Protein AF-A0A1V5S1X8-F1 (afdb_monomer)

Foldseek 3Di:
DPQDDWDWDWDDDPLFKIKIKTALLQSDPCSLVLQLQLCVVADDQFKKKKKFFAFDLLVHDPVLLVVCVPVVCVQQVVFWDKDDPDNTIIMGMGRDDPVVSSCVVSVLSGGQKMKMADFPDDPVVVSVVSNPPVVDDPLVCQVVPRHQWMWMHHNSNMIMIMGGCVVPPPVVSVVSSCCSRPVD

Structure (mmCIF, N/CA/C/O backbone):
data_AF-A0A1V5S1X8-F1
#
_entry.id   AF-A0A1V5S1X8-F1
#
loop_
_atom_site.group_PDB
_atom_site.id
_atom_site.type_symbol
_atom_site.label_atom_id
_atom_site.label_alt_id
_atom_site.label_comp_id
_atom_site.label_asym_id
_atom_site.label_entity_id
_atom_site.label_seq_id
_atom_site.pdbx_PDB_ins_code
_atom_site.Cartn_x
_atom_site.Cartn_y
_atom_site.Cartn_z
_atom_site.occupancy
_atom_site.B_iso_or_equiv
_atom_site.auth_seq_id
_atom_site.auth_comp_id
_atom_site.auth_asym_id
_atom_site.auth_atom_id
_atom_site.pdbx_PDB_model_num
ATOM 1 N N . MET A 1 1 ? 24.198 13.733 0.731 1.00 49.00 1 MET A N 1
ATOM 2 C CA . MET A 1 1 ? 23.726 12.342 0.538 1.00 49.00 1 MET A CA 1
ATOM 3 C C . MET A 1 1 ? 23.964 11.951 -0.912 1.00 49.00 1 MET A C 1
ATOM 5 O O . MET A 1 1 ? 23.623 12.745 -1.780 1.00 49.00 1 MET A O 1
ATOM 9 N N . LYS A 1 2 ? 24.573 10.787 -1.192 1.00 51.41 2 LYS A N 1
ATOM 10 C CA . LYS A 1 2 ? 24.596 10.241 -2.562 1.00 51.41 2 LYS A CA 1
ATOM 11 C C . LYS A 1 2 ? 23.145 10.058 -3.019 1.00 51.41 2 LYS A C 1
ATOM 13 O O . LYS A 1 2 ? 22.331 9.563 -2.242 1.00 51.41 2 LYS A O 1
ATOM 18 N N . LYS A 1 3 ? 22.819 10.490 -4.239 1.00 64.56 3 LYS A N 1
ATOM 19 C CA . LYS A 1 3 ? 21.504 10.259 -4.846 1.00 64.56 3 LYS A CA 1
ATOM 20 C C . LYS A 1 3 ? 21.310 8.742 -4.924 1.00 64.56 3 LYS A C 1
ATOM 22 O O . LYS A 1 3 ? 22.112 8.077 -5.576 1.00 64.56 3 LYS A O 1
ATOM 27 N N . ARG A 1 4 ? 20.332 8.192 -4.196 1.00 79.44 4 ARG A N 1
ATOM 28 C CA . ARG A 1 4 ? 20.023 6.760 -4.283 1.00 79.44 4 ARG A CA 1
ATOM 29 C C . ARG A 1 4 ? 19.491 6.487 -5.689 1.00 79.44 4 ARG A C 1
ATOM 31 O O . ARG A 1 4 ? 18.626 7.220 -6.169 1.00 79.44 4 ARG A O 1
ATOM 38 N N . GLN A 1 5 ? 20.075 5.507 -6.368 1.00 87.44 5 GLN A N 1
ATOM 39 C CA . GLN A 1 5 ? 19.630 5.109 -7.696 1.00 87.44 5 GLN A CA 1
ATOM 40 C C . GLN A 1 5 ? 18.379 4.245 -7.543 1.00 87.44 5 GLN A C 1
ATOM 42 O O . GLN A 1 5 ? 18.372 3.310 -6.743 1.00 87.44 5 GLN A O 1
ATOM 47 N N . MET A 1 6 ? 17.326 4.587 -8.283 1.00 93.81 6 MET A N 1
ATOM 48 C CA . MET A 1 6 ? 16.155 3.727 -8.400 1.00 93.81 6 MET A CA 1
ATOM 49 C C . MET A 1 6 ? 16.504 2.532 -9.275 1.00 93.81 6 MET A C 1
ATOM 51 O O . MET A 1 6 ? 17.113 2.695 -10.336 1.00 93.81 6 MET A O 1
ATOM 55 N N . THR A 1 7 ? 16.113 1.350 -8.824 1.00 94.88 7 THR A N 1
ATOM 56 C CA . THR A 1 7 ? 16.152 0.115 -9.607 1.00 94.88 7 THR A CA 1
ATOM 57 C C . THR A 1 7 ? 14.788 -0.540 -9.529 1.00 94.88 7 THR A C 1
ATOM 59 O O . THR A 1 7 ? 14.020 -0.266 -8.607 1.00 94.88 7 THR A O 1
ATOM 62 N N . ILE A 1 8 ? 14.477 -1.380 -10.509 1.00 96.44 8 ILE A N 1
ATOM 63 C CA . ILE A 1 8 ? 13.265 -2.185 -10.473 1.00 96.44 8 ILE A CA 1
ATOM 64 C C . ILE A 1 8 ? 13.669 -3.642 -10.581 1.00 96.44 8 ILE A C 1
ATOM 66 O O . ILE A 1 8 ? 14.438 -4.017 -11.467 1.00 96.44 8 ILE A O 1
ATOM 70 N N . GLU A 1 9 ? 13.179 -4.431 -9.638 1.00 96.62 9 GLU A N 1
ATOM 71 C CA . GLU A 1 9 ? 13.448 -5.854 -9.525 1.00 96.62 9 GLU A CA 1
ATOM 72 C C . GLU A 1 9 ? 12.139 -6.626 -9.605 1.00 96.62 9 GLU A C 1
ATOM 74 O O . GLU A 1 9 ? 11.086 -6.155 -9.174 1.00 96.62 9 GLU A O 1
ATOM 79 N N . GLU A 1 10 ? 12.215 -7.823 -10.174 1.00 96.50 10 GLU A N 1
ATOM 80 C CA . GLU A 1 10 ? 11.071 -8.706 -10.330 1.00 96.50 10 GLU A CA 1
ATOM 81 C C . GLU A 1 10 ? 11.353 -10.036 -9.650 1.00 96.50 10 GLU A C 1
ATOM 83 O O . GLU A 1 10 ? 12.427 -10.624 -9.803 1.00 96.50 10 GLU A O 1
ATOM 88 N N . TYR A 1 11 ? 10.360 -10.531 -8.927 1.00 95.31 11 TYR A N 1
ATOM 89 C CA . TYR A 1 11 ? 10.420 -11.812 -8.255 1.00 95.31 11 TYR A CA 1
ATOM 90 C C . TYR A 1 11 ? 9.174 -12.630 -8.571 1.00 95.31 11 TYR A C 1
ATOM 92 O O . TYR A 1 11 ? 8.049 -12.199 -8.329 1.00 95.31 11 TYR A O 1
ATOM 100 N N . LYS A 1 12 ? 9.386 -13.849 -9.071 1.00 95.06 12 LYS A N 1
ATOM 101 C CA . LYS A 1 12 ? 8.329 -14.842 -9.247 1.00 95.06 12 LYS A CA 1
ATOM 102 C C . LYS A 1 12 ? 8.377 -15.826 -8.087 1.00 95.06 12 LYS A C 1
ATOM 104 O O . LYS A 1 12 ? 9.322 -16.611 -7.983 1.00 95.06 12 LYS A O 1
ATOM 109 N N . ASN A 1 13 ? 7.350 -15.814 -7.247 1.00 92.00 13 ASN A N 1
ATOM 110 C CA . ASN A 1 13 ? 7.193 -16.822 -6.212 1.00 92.00 13 ASN A CA 1
ATOM 111 C C . ASN A 1 13 ? 6.774 -18.156 -6.869 1.00 92.00 13 ASN A C 1
ATOM 113 O O . ASN A 1 13 ? 5.796 -18.180 -7.624 1.00 92.00 13 ASN A O 1
ATOM 117 N N . PRO A 1 14 ? 7.456 -19.281 -6.574 1.00 89.75 14 PRO A N 1
ATOM 118 C CA . PRO A 1 14 ? 7.044 -20.612 -7.026 1.00 89.75 14 PRO A CA 1
ATOM 119 C C . PRO A 1 14 ? 5.594 -20.994 -6.688 1.00 89.75 14 PRO A C 1
ATOM 121 O O . PRO A 1 14 ? 5.020 -21.830 -7.379 1.00 89.75 14 PRO A O 1
ATOM 124 N N . LEU A 1 15 ? 5.007 -20.391 -5.651 1.00 89.06 15 LEU A N 1
ATOM 125 C CA . LEU A 1 15 ? 3.630 -20.621 -5.207 1.00 89.06 15 LEU A CA 1
ATOM 126 C C . LEU A 1 15 ? 2.574 -19.861 -6.025 1.00 89.06 15 LEU A C 1
ATOM 128 O O . LEU A 1 15 ? 1.389 -20.056 -5.785 1.00 89.06 15 LEU A O 1
ATOM 132 N N . GLY A 1 16 ? 2.981 -19.036 -6.996 1.00 91.75 16 GLY A N 1
ATOM 133 C CA . GLY A 1 16 ? 2.055 -18.437 -7.962 1.00 91.75 16 GLY A CA 1
ATOM 134 C C . GLY A 1 16 ? 1.790 -16.943 -7.793 1.00 91.75 16 GLY A C 1
ATOM 135 O O . GLY A 1 16 ? 0.766 -16.470 -8.265 1.00 91.75 16 GLY A O 1
ATOM 136 N N . THR A 1 17 ? 2.691 -16.179 -7.171 1.00 96.44 17 THR A N 1
ATOM 137 C CA . THR A 1 17 ? 2.630 -14.704 -7.180 1.00 96.44 17 THR A CA 1
ATOM 138 C C . THR A 1 17 ? 3.792 -14.109 -7.970 1.00 96.44 17 THR A C 1
ATOM 140 O O . THR A 1 17 ? 4.861 -14.716 -8.097 1.00 96.44 17 THR A O 1
ATOM 143 N N . HIS A 1 18 ? 3.586 -12.913 -8.518 1.00 97.94 18 HIS A N 1
ATOM 144 C CA . HIS A 1 18 ? 4.636 -12.104 -9.133 1.00 97.94 18 HIS A CA 1
ATOM 145 C C . HIS A 1 18 ? 4.715 -10.773 -8.395 1.00 97.94 18 HIS A C 1
ATOM 147 O O . HIS A 1 18 ? 3.692 -10.136 -8.154 1.00 97.94 18 HIS A O 1
ATOM 153 N N . THR A 1 19 ? 5.923 -10.363 -8.029 1.00 98.12 19 THR A N 1
ATOM 154 C CA . THR A 1 19 ? 6.174 -9.109 -7.320 1.00 98.12 19 THR A CA 1
ATOM 155 C C . THR A 1 19 ? 7.134 -8.260 -8.127 1.00 98.12 19 THR A C 1
ATOM 157 O O . THR A 1 19 ? 8.187 -8.741 -8.542 1.00 98.12 19 THR A O 1
ATOM 160 N N . ILE A 1 20 ? 6.780 -6.994 -8.324 1.00 98.19 20 ILE A N 1
ATOM 161 C CA . ILE A 1 20 ? 7.668 -5.980 -8.888 1.00 98.19 20 ILE A CA 1
ATOM 162 C C . ILE A 1 20 ? 7.964 -4.962 -7.797 1.00 98.19 20 ILE A C 1
ATOM 164 O O . ILE A 1 20 ? 7.043 -4.365 -7.239 1.00 98.19 20 ILE A O 1
ATOM 168 N N . THR A 1 21 ? 9.243 -4.767 -7.498 1.00 98.00 21 THR A N 1
ATOM 169 C CA . THR A 1 21 ? 9.716 -3.852 -6.461 1.00 98.00 21 THR A CA 1
ATOM 170 C C . THR A 1 21 ? 10.490 -2.713 -7.101 1.00 98.00 21 THR A C 1
ATOM 172 O O . THR A 1 21 ? 11.514 -2.928 -7.746 1.00 98.00 21 THR A O 1
ATOM 175 N N . ILE A 1 22 ? 10.009 -1.488 -6.900 1.00 97.62 22 ILE A N 1
ATOM 176 C CA . ILE A 1 22 ? 10.701 -0.252 -7.254 1.00 97.62 22 ILE A CA 1
ATOM 177 C C . ILE A 1 22 ? 11.520 0.185 -6.040 1.00 97.62 22 ILE A C 1
ATOM 179 O O . ILE A 1 22 ? 11.018 0.826 -5.111 1.00 97.62 22 ILE A O 1
ATOM 183 N N . ASN A 1 23 ? 12.799 -0.176 -6.049 1.00 97.12 23 ASN A N 1
ATOM 184 C CA . ASN A 1 23 ? 13.731 0.183 -4.993 1.00 97.12 23 ASN A CA 1
ATOM 185 C C . ASN A 1 23 ? 14.011 1.687 -5.027 1.00 97.12 23 ASN A C 1
ATOM 187 O O . ASN A 1 23 ? 14.246 2.265 -6.093 1.00 97.12 23 ASN A O 1
ATOM 191 N N . ASN A 1 24 ? 14.057 2.326 -3.859 1.00 95.06 24 ASN A N 1
ATOM 192 C CA . ASN A 1 24 ? 14.278 3.762 -3.694 1.00 95.06 24 ASN A CA 1
ATOM 193 C C . ASN A 1 24 ? 13.235 4.646 -4.412 1.00 95.06 24 ASN A C 1
ATOM 195 O O . ASN A 1 24 ? 13.545 5.798 -4.754 1.00 95.06 24 ASN A O 1
ATOM 199 N N . ALA A 1 25 ? 12.013 4.138 -4.629 1.00 95.69 25 ALA A N 1
ATOM 200 C CA . ALA A 1 25 ? 10.907 4.866 -5.257 1.00 95.69 25 ALA A CA 1
ATOM 201 C C . ALA A 1 25 ? 10.689 6.236 -4.601 1.00 95.69 25 ALA A C 1
ATOM 203 O O . ALA A 1 25 ? 10.599 7.260 -5.285 1.00 95.69 25 ALA A O 1
ATOM 204 N N . ARG A 1 26 ? 10.705 6.271 -3.262 1.00 95.00 26 ARG A N 1
ATOM 205 C CA . ARG A 1 26 ? 10.455 7.472 -2.454 1.00 95.00 26 ARG A CA 1
ATOM 206 C C . ARG A 1 26 ? 11.369 8.653 -2.771 1.00 95.00 26 ARG A C 1
ATOM 208 O O . ARG A 1 26 ? 10.988 9.811 -2.578 1.00 95.00 26 ARG A O 1
ATOM 215 N N . TYR A 1 27 ? 12.588 8.378 -3.225 1.00 92.94 27 TYR A N 1
ATOM 216 C CA . TYR A 1 27 ? 13.612 9.395 -3.461 1.00 92.94 27 TYR A CA 1
ATOM 217 C C . TYR A 1 27 ? 13.567 9.978 -4.879 1.00 92.94 27 TYR A C 1
ATOM 219 O O . TYR A 1 27 ? 14.377 10.853 -5.206 1.00 92.94 27 TYR A O 1
ATOM 227 N N . GLN A 1 28 ? 12.626 9.531 -5.715 1.00 91.12 28 GLN A N 1
ATOM 228 C CA . GLN A 1 28 ? 12.379 10.136 -7.018 1.00 91.12 28 GLN A CA 1
ATOM 229 C C . GLN A 1 28 ? 11.541 11.408 -6.892 1.00 91.12 28 GLN A C 1
ATOM 231 O O . GLN A 1 28 ? 10.634 11.510 -6.069 1.00 91.12 28 GLN A O 1
ATOM 236 N N . LYS A 1 29 ? 11.830 12.399 -7.744 1.00 89.19 29 LYS A N 1
ATOM 237 C CA . LYS A 1 29 ? 11.098 13.678 -7.752 1.00 89.19 29 LYS A CA 1
ATOM 238 C C . LYS A 1 29 ? 9.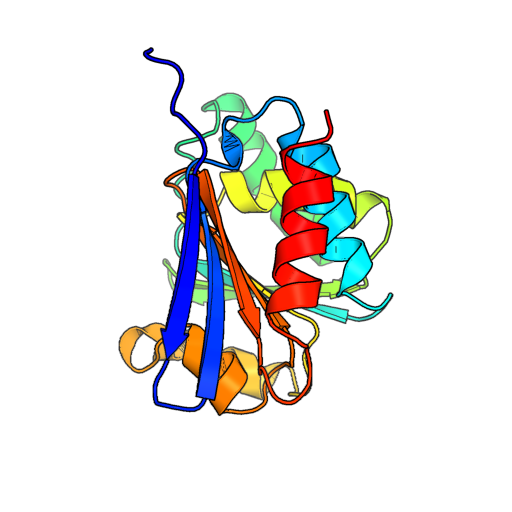616 13.499 -8.093 1.00 89.19 29 LYS A C 1
ATOM 240 O O . LYS A 1 29 ? 8.788 14.247 -7.590 1.00 89.19 29 LYS A O 1
ATOM 245 N N . CYS A 1 30 ? 9.304 12.524 -8.940 1.00 90.38 30 CYS A N 1
ATOM 246 C CA . CYS A 1 30 ? 7.954 12.208 -9.390 1.00 90.38 30 CYS A CA 1
ATOM 247 C C . CYS A 1 30 ? 7.173 11.302 -8.430 1.00 90.38 30 CYS A C 1
ATOM 249 O O . CYS A 1 30 ? 6.017 11.027 -8.723 1.00 90.38 30 CYS A O 1
ATOM 251 N N . PHE A 1 31 ? 7.753 10.876 -7.298 1.00 93.75 31 PHE A N 1
ATOM 252 C CA . PHE A 1 31 ? 7.191 9.830 -6.435 1.00 93.75 31 PHE A CA 1
ATOM 253 C C . PHE A 1 31 ? 5.692 9.987 -6.154 1.00 93.75 31 PHE A C 1
ATOM 255 O O . PHE A 1 31 ? 4.944 9.045 -6.378 1.00 93.75 31 PHE A O 1
ATOM 262 N N . LEU A 1 32 ? 5.239 11.173 -5.730 1.00 93.50 32 LEU A N 1
ATOM 263 C CA . LEU A 1 32 ? 3.822 11.410 -5.418 1.00 93.50 32 LEU A CA 1
ATOM 264 C C . LEU A 1 32 ? 2.914 11.117 -6.623 1.00 93.50 32 LEU A C 1
ATOM 266 O O . LEU A 1 32 ? 1.976 10.332 -6.514 1.00 93.50 32 LEU A O 1
ATOM 270 N N . ASN A 1 33 ? 3.252 11.684 -7.784 1.00 93.94 33 ASN A N 1
ATOM 271 C CA . ASN A 1 33 ? 2.490 11.507 -9.019 1.00 93.94 33 ASN A CA 1
ATOM 272 C C . ASN A 1 33 ? 2.579 10.064 -9.535 1.00 93.94 33 ASN A C 1
ATOM 274 O O . ASN A 1 33 ? 1.615 9.542 -10.087 1.00 93.94 33 ASN A O 1
ATOM 278 N N . SER A 1 34 ? 3.738 9.419 -9.378 1.00 95.44 34 SER A N 1
ATOM 279 C CA . SER A 1 34 ? 3.950 8.039 -9.812 1.00 95.44 34 SER A CA 1
ATOM 280 C C . SER A 1 34 ? 3.134 7.058 -8.971 1.00 95.44 34 SER A C 1
ATOM 282 O O . SER A 1 34 ? 2.469 6.191 -9.531 1.00 95.44 34 SER A O 1
ATOM 284 N N . ILE A 1 35 ? 3.107 7.229 -7.645 1.00 96.12 35 ILE A N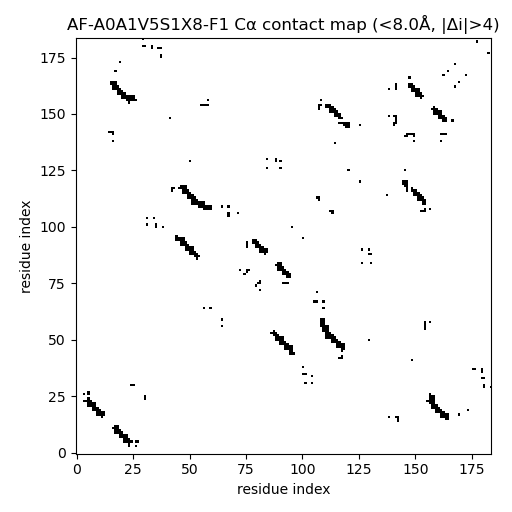 1
ATOM 285 C CA . ILE A 1 35 ? 2.269 6.417 -6.755 1.00 96.12 35 ILE A CA 1
ATOM 286 C C . ILE A 1 35 ? 0.792 6.605 -7.086 1.00 96.12 35 ILE A C 1
ATOM 288 O O . ILE A 1 35 ? 0.091 5.612 -7.248 1.00 96.12 35 ILE A O 1
ATOM 292 N N . GLU A 1 36 ? 0.320 7.842 -7.256 1.00 94.50 36 GLU A N 1
ATOM 293 C CA . GLU A 1 36 ? -1.075 8.088 -7.637 1.00 94.50 36 GLU A CA 1
ATOM 294 C C . GLU A 1 36 ? -1.450 7.357 -8.935 1.00 94.50 36 GLU A C 1
ATOM 296 O O . GLU A 1 36 ? -2.453 6.645 -8.964 1.00 94.50 36 GLU A O 1
ATOM 301 N N . LYS A 1 37 ? -0.634 7.489 -9.990 1.00 94.62 37 LYS A N 1
ATOM 302 C CA . LYS A 1 37 ? -0.880 6.837 -11.286 1.00 94.62 37 LYS A CA 1
ATOM 303 C C . LYS A 1 37 ? -0.923 5.317 -11.172 1.00 94.62 37 LYS A C 1
ATOM 305 O O . LYS A 1 37 ? -1.845 4.706 -11.703 1.00 94.62 37 LYS A O 1
ATOM 310 N N . VAL A 1 38 ? 0.040 4.714 -10.469 1.00 95.75 38 VAL A N 1
ATOM 311 C CA . VAL A 1 38 ? 0.047 3.259 -10.267 1.00 95.75 38 VAL A CA 1
ATOM 312 C C . VAL A 1 38 ? -1.196 2.819 -9.504 1.00 95.75 38 VAL A C 1
ATOM 314 O O . VAL A 1 38 ? -1.871 1.885 -9.923 1.00 95.75 38 VAL A O 1
ATOM 317 N N . LEU A 1 39 ? -1.526 3.488 -8.398 1.00 95.38 39 LEU A N 1
ATOM 318 C CA . LEU A 1 39 ? -2.673 3.102 -7.583 1.00 95.38 39 LEU A CA 1
ATOM 319 C C . LEU A 1 39 ? -3.987 3.247 -8.360 1.00 95.38 39 LEU A C 1
ATOM 321 O O . LEU A 1 39 ? -4.800 2.333 -8.317 1.00 95.38 39 LEU A O 1
ATOM 325 N N . LYS A 1 40 ? -4.186 4.332 -9.118 1.00 93.12 40 LYS A N 1
ATOM 326 C CA . LYS A 1 40 ? -5.382 4.527 -9.962 1.00 93.12 40 LYS A CA 1
ATOM 327 C C . LYS A 1 40 ? -5.505 3.513 -11.104 1.00 93.12 40 LYS A C 1
ATOM 329 O O . LYS A 1 40 ? -6.606 3.287 -11.587 1.00 93.12 40 LYS A O 1
ATOM 334 N N . GLN A 1 41 ? -4.401 2.904 -11.538 1.00 93.25 41 GLN A N 1
ATOM 335 C CA . GLN A 1 41 ? -4.427 1.885 -12.589 1.00 93.25 41 GLN A CA 1
ATOM 336 C C . GLN A 1 41 ? -5.035 0.559 -12.111 1.00 93.25 41 GLN A C 1
ATOM 338 O O . GLN A 1 41 ? -5.620 -0.170 -12.910 1.00 93.25 41 GLN A O 1
ATOM 343 N N . PHE A 1 42 ? -4.861 0.227 -10.831 1.00 93.06 42 PHE A N 1
ATOM 344 C CA . PHE A 1 42 ? -5.257 -1.072 -10.277 1.00 93.06 42 PHE A CA 1
ATOM 345 C C . PHE A 1 42 ? -6.418 -0.993 -9.304 1.00 93.06 42 PHE A C 1
ATOM 347 O O . PHE A 1 42 ? -7.195 -1.940 -9.209 1.00 93.06 42 PHE A O 1
ATOM 354 N N . LEU A 1 43 ? -6.498 0.095 -8.543 1.00 90.25 43 LEU A N 1
ATOM 355 C CA . LEU A 1 43 ? -7.540 0.256 -7.554 1.00 90.25 43 LEU A CA 1
ATOM 356 C C . LEU A 1 43 ? -8.796 0.787 -8.236 1.00 90.25 43 LEU A C 1
ATOM 358 O O . LEU A 1 43 ? -8.760 1.826 -8.891 1.00 90.25 43 LEU A O 1
ATOM 362 N N . VAL A 1 44 ? -9.903 0.072 -8.062 1.00 77.62 44 VAL A N 1
ATOM 363 C CA . VAL A 1 44 ? -11.237 0.535 -8.466 1.00 77.62 44 VAL A CA 1
ATOM 364 C C . VAL A 1 44 ? -11.735 1.516 -7.396 1.00 77.62 44 VAL A C 1
ATOM 366 O O . VAL A 1 44 ? -11.332 1.374 -6.238 1.00 77.62 44 VAL A O 1
ATOM 369 N N . ASP A 1 45 ? -12.570 2.500 -7.766 1.00 70.50 45 ASP A N 1
ATOM 370 C CA . ASP A 1 45 ? -13.207 3.499 -6.879 1.00 70.50 45 ASP A CA 1
ATOM 371 C C . ASP A 1 45 ? -14.107 2.846 -5.796 1.00 70.50 45 ASP A C 1
ATOM 373 O O . ASP A 1 45 ? -15.329 2.993 -5.774 1.00 70.50 45 ASP A O 1
ATOM 377 N N . GLU A 1 46 ? -13.496 2.086 -4.893 1.00 82.62 46 GLU A N 1
ATOM 378 C CA . GLU A 1 46 ? -14.119 1.210 -3.906 1.00 82.62 46 GLU A CA 1
ATOM 379 C C . GLU A 1 46 ? -13.431 1.348 -2.532 1.00 82.62 46 GLU A C 1
ATOM 381 O O . GLU A 1 46 ? -12.577 2.213 -2.297 1.00 82.62 46 GLU A O 1
ATOM 386 N N . GLU A 1 47 ? -13.845 0.508 -1.582 1.00 95.12 47 GLU A N 1
ATOM 387 C CA . GLU A 1 47 ? -13.218 0.395 -0.268 1.00 95.12 47 GLU A CA 1
ATOM 388 C C . GLU A 1 47 ? -11.791 -0.167 -0.411 1.00 95.12 47 GLU A C 1
ATOM 390 O O . GLU A 1 47 ? -11.533 -1.105 -1.168 1.00 95.12 47 GLU A O 1
ATOM 395 N N . LEU A 1 48 ? -10.858 0.406 0.343 1.00 97.06 48 LEU A N 1
ATOM 396 C CA . LEU A 1 48 ? -9.475 -0.043 0.456 1.00 97.06 48 LEU A CA 1
ATOM 397 C C . LEU A 1 48 ? -9.201 -0.488 1.877 1.00 97.06 48 LEU A C 1
ATOM 399 O O . LEU A 1 48 ? -9.607 0.197 2.816 1.00 97.06 48 LEU A O 1
ATOM 403 N N . PHE A 1 49 ? -8.464 -1.584 2.038 1.00 98.00 49 PHE A N 1
ATOM 404 C CA . PHE A 1 49 ? -7.923 -2.008 3.326 1.00 98.00 49 PHE A CA 1
ATOM 405 C C . PHE A 1 49 ? -6.439 -1.672 3.418 1.00 98.00 49 PHE A C 1
ATOM 407 O O . PHE A 1 49 ? -5.688 -1.808 2.454 1.00 98.00 49 PHE A O 1
ATOM 414 N N . PHE A 1 50 ? -6.037 -1.258 4.616 1.00 98.31 50 PHE A N 1
ATOM 415 C CA . PHE A 1 50 ? -4.668 -0.962 4.993 1.00 98.31 50 PHE A CA 1
ATOM 416 C C . PHE A 1 50 ? -4.240 -1.835 6.167 1.00 98.31 50 PHE A C 1
ATOM 418 O O . PHE A 1 50 ? -4.942 -1.903 7.180 1.00 98.31 50 PHE A O 1
ATOM 425 N N . GLY A 1 51 ? -3.061 -2.438 6.058 1.00 97.88 51 GLY A N 1
ATOM 426 C CA . GLY A 1 51 ? -2.340 -3.023 7.182 1.00 97.88 51 GLY A CA 1
ATOM 427 C C . GLY A 1 51 ? -1.135 -2.159 7.516 1.00 97.88 51 GLY A C 1
ATOM 428 O O . GLY A 1 51 ? -0.299 -1.896 6.658 1.00 97.88 51 GLY A O 1
ATOM 429 N N . PHE A 1 52 ? -1.033 -1.719 8.764 1.00 97.62 52 PHE A N 1
ATOM 430 C CA . PHE A 1 52 ? 0.064 -0.880 9.225 1.00 97.62 52 PHE A CA 1
ATOM 431 C C . PHE A 1 52 ? 0.920 -1.622 10.242 1.00 97.62 52 PHE A C 1
ATOM 433 O O . PHE A 1 52 ? 0.402 -2.246 11.177 1.00 97.62 52 PHE A O 1
ATOM 440 N N . TYR A 1 53 ? 2.232 -1.490 10.082 1.00 95.88 53 TYR A N 1
ATOM 441 C CA . TYR A 1 53 ? 3.235 -1.972 11.018 1.00 95.88 53 TYR A CA 1
ATOM 442 C C . TYR A 1 53 ? 4.028 -0.788 11.529 1.00 95.88 53 TYR A C 1
ATOM 444 O O . TYR A 1 53 ? 4.623 -0.098 10.713 1.00 95.88 53 TYR A O 1
ATOM 452 N N . ARG A 1 54 ? 4.050 -0.609 12.858 1.00 92.94 54 ARG A N 1
ATOM 453 C CA . ARG A 1 54 ? 4.842 0.343 13.660 1.00 92.94 54 ARG A CA 1
ATOM 454 C C . ARG A 1 54 ? 4.920 1.768 13.106 1.00 92.94 54 ARG A C 1
ATOM 456 O O . ARG A 1 54 ? 5.291 2.021 11.974 1.00 92.94 54 ARG A O 1
ATOM 463 N N . THR A 1 55 ? 4.686 2.768 13.940 1.00 91.75 55 THR A N 1
ATOM 464 C CA . THR A 1 55 ? 5.050 4.134 13.537 1.00 91.75 55 THR A CA 1
ATOM 465 C C . THR A 1 55 ? 6.569 4.273 13.569 1.00 91.75 55 THR A C 1
ATOM 467 O O . THR A 1 55 ? 7.166 3.956 14.598 1.00 91.75 55 THR A O 1
ATOM 470 N N . ASP A 1 56 ? 7.174 4.777 12.500 1.00 89.25 56 ASP A N 1
ATOM 471 C CA . ASP A 1 56 ? 8.623 4.994 12.443 1.00 89.25 56 ASP A CA 1
ATOM 472 C C . ASP A 1 56 ? 8.936 6.419 11.978 1.00 89.25 56 ASP A C 1
ATOM 474 O O . ASP A 1 56 ? 9.445 7.236 12.749 1.00 89.25 56 ASP A O 1
ATOM 478 N N . GLY A 1 57 ? 8.479 6.784 10.779 1.00 89.25 57 GLY A N 1
ATOM 479 C CA . GLY A 1 57 ? 8.605 8.149 10.281 1.00 89.25 57 GLY A CA 1
ATOM 480 C C . GLY A 1 57 ? 10.008 8.513 9.794 1.00 89.25 57 GLY A C 1
ATOM 481 O O . GLY A 1 57 ? 10.328 9.701 9.769 1.00 89.25 57 GLY A O 1
ATOM 482 N N . VAL A 1 58 ? 10.845 7.541 9.403 1.00 92.00 58 VAL A N 1
ATOM 483 C CA . VAL A 1 58 ? 12.240 7.781 8.974 1.00 92.00 58 VAL A CA 1
ATOM 484 C C . VAL A 1 58 ? 12.372 8.801 7.838 1.00 92.00 58 VAL A C 1
ATOM 486 O O . VAL A 1 58 ? 13.355 9.541 7.773 1.00 92.00 58 VAL A O 1
ATOM 489 N N . ASN A 1 59 ? 11.366 8.890 6.962 1.00 89.69 59 ASN A N 1
ATOM 490 C CA . ASN A 1 59 ? 11.346 9.819 5.829 1.00 89.69 59 ASN A CA 1
ATOM 491 C C . ASN A 1 59 ? 10.677 11.170 6.162 1.00 89.69 59 ASN A C 1
ATOM 493 O O . ASN A 1 59 ? 10.499 12.013 5.278 1.00 89.69 59 ASN A O 1
ATOM 497 N N . LEU A 1 60 ? 10.323 11.411 7.429 1.00 94.25 60 LEU A N 1
ATOM 498 C CA . LEU A 1 60 ? 9.620 12.606 7.888 1.00 94.25 60 LEU A CA 1
ATOM 499 C C . LEU A 1 60 ? 10.498 13.502 8.761 1.00 94.25 60 LEU A C 1
ATOM 501 O O . LEU A 1 60 ? 11.387 13.076 9.492 1.00 94.25 60 LEU A O 1
ATOM 505 N N . THR A 1 61 ? 10.178 14.796 8.753 1.00 95.94 61 THR A N 1
ATOM 506 C CA . THR A 1 61 ? 10.645 15.688 9.819 1.00 95.94 61 THR A CA 1
ATOM 507 C C . THR A 1 61 ? 9.852 15.420 11.099 1.00 95.94 61 THR A C 1
ATOM 509 O O . THR A 1 61 ? 8.662 15.105 11.039 1.00 95.94 61 THR A O 1
ATOM 512 N N . LEU A 1 62 ? 10.455 15.663 12.269 1.00 95.06 62 LEU A N 1
ATOM 513 C CA . LEU A 1 62 ? 9.761 15.542 13.563 1.00 95.06 62 LEU A CA 1
ATOM 514 C C . LEU A 1 62 ? 8.469 16.370 13.629 1.00 95.06 62 LEU A C 1
ATOM 516 O O . LEU A 1 62 ? 7.503 15.972 14.279 1.00 95.06 62 LEU A O 1
ATOM 520 N N . LYS A 1 63 ? 8.444 17.534 12.966 1.00 96.69 63 LYS A N 1
ATOM 521 C CA . LYS A 1 63 ? 7.241 18.366 12.869 1.00 96.69 63 LYS A CA 1
ATOM 522 C C . LYS A 1 63 ? 6.146 17.635 12.090 1.00 96.69 63 LYS A C 1
ATOM 524 O O . LYS A 1 63 ? 5.048 17.478 12.614 1.00 96.69 63 LYS A O 1
ATOM 529 N N . ARG A 1 64 ? 6.461 17.134 10.890 1.00 97.00 64 ARG A N 1
ATOM 530 C CA . ARG A 1 64 ? 5.481 16.445 10.043 1.00 97.00 64 ARG A CA 1
ATOM 531 C C . ARG A 1 64 ? 4.985 15.145 10.672 1.00 97.00 64 ARG A C 1
ATOM 533 O O . ARG A 1 64 ? 3.799 14.854 10.608 1.00 97.00 64 ARG A O 1
ATOM 540 N N . GLN A 1 65 ? 5.860 14.403 11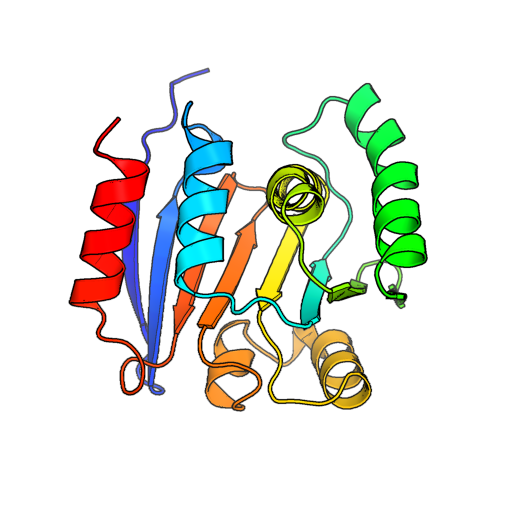.345 1.00 96.50 65 GLN A N 1
ATOM 541 C CA . GLN A 1 65 ? 5.472 13.195 12.074 1.00 96.50 65 GLN A CA 1
ATOM 542 C C . GLN A 1 65 ? 4.454 13.495 13.190 1.00 96.50 65 GLN A C 1
ATOM 544 O O . GLN A 1 65 ? 3.490 12.751 13.366 1.00 96.50 65 GLN A O 1
ATOM 549 N N . LYS A 1 66 ? 4.621 14.607 13.923 1.00 95.75 66 LYS A N 1
ATOM 550 C CA . LYS A 1 66 ? 3.648 15.049 14.938 1.00 95.75 66 LYS A CA 1
ATOM 551 C C . LYS A 1 66 ? 2.308 15.466 14.332 1.00 95.75 66 LYS A C 1
ATOM 553 O O . LYS A 1 66 ? 1.278 15.189 14.936 1.00 95.75 66 LYS A O 1
ATOM 558 N N . GLU A 1 67 ? 2.319 16.120 13.173 1.00 97.56 67 GLU A N 1
ATOM 559 C CA . GLU A 1 67 ? 1.099 16.476 12.436 1.00 97.56 67 GLU A CA 1
ATOM 560 C C . GLU A 1 67 ? 0.350 15.211 11.985 1.00 97.56 67 GLU A C 1
ATOM 562 O O . GLU A 1 67 ? -0.823 15.024 12.317 1.00 97.56 67 GLU A O 1
ATOM 567 N N . LEU A 1 68 ? 1.059 14.280 11.336 1.00 97.62 68 LEU A N 1
ATOM 568 C CA . LEU A 1 68 ? 0.489 13.036 10.811 1.00 97.62 68 LEU A CA 1
ATOM 569 C C . LEU A 1 68 ? -0.082 12.115 11.889 1.00 97.62 68 LEU A C 1
ATOM 571 O O . LEU A 1 68 ? -1.088 11.454 11.643 1.00 97.62 68 LEU A O 1
ATOM 575 N N . LYS A 1 69 ? 0.478 12.145 13.106 1.00 95.69 69 LYS A N 1
ATOM 576 C CA . LYS A 1 69 ? -0.072 11.426 14.266 1.00 95.69 69 LYS A CA 1
ATOM 577 C C . LYS A 1 69 ? -1.548 11.756 14.531 1.00 95.69 69 LYS A C 1
ATOM 579 O O . LYS A 1 69 ? -2.265 10.903 15.045 1.00 95.69 69 LYS A O 1
ATOM 584 N N . ASN A 1 70 ? -1.994 12.965 14.186 1.00 95.94 70 ASN A N 1
ATOM 585 C CA . ASN A 1 70 ? -3.386 13.387 14.343 1.00 95.94 70 ASN A CA 1
ATOM 586 C C . ASN A 1 70 ? -4.152 13.363 13.013 1.00 95.94 70 ASN A C 1
ATOM 588 O O . ASN A 1 70 ? -5.327 12.993 12.994 1.00 95.94 70 ASN A O 1
ATOM 592 N N . GLU A 1 71 ? -3.507 13.740 11.904 1.00 97.56 71 GLU A N 1
ATOM 593 C CA . GLU A 1 71 ? -4.152 13.785 10.584 1.00 97.56 71 GLU A CA 1
ATOM 594 C C . GLU A 1 71 ? -4.580 12.395 10.098 1.00 97.56 71 GLU A C 1
ATOM 596 O O . GLU A 1 71 ? -5.700 12.256 9.615 1.00 97.56 71 GLU A O 1
ATOM 601 N N . ILE A 1 72 ? -3.738 11.365 10.265 1.00 97.50 72 ILE A N 1
ATOM 602 C CA . ILE A 1 72 ? -4.028 10.008 9.778 1.00 97.50 72 ILE A CA 1
ATOM 603 C C . ILE A 1 72 ? -5.275 9.423 10.467 1.00 97.50 72 ILE A C 1
ATOM 605 O O . ILE A 1 72 ? -6.212 9.050 9.758 1.00 97.50 72 ILE A O 1
ATOM 609 N N . PRO A 1 73 ? -5.382 9.386 11.814 1.00 96.00 73 PRO A N 1
ATOM 610 C CA . PRO A 1 73 ? -6.613 8.933 12.458 1.00 96.00 73 PRO A CA 1
ATOM 611 C C . PRO A 1 73 ? -7.836 9.767 12.070 1.00 96.00 73 PRO A C 1
ATOM 613 O O . PRO A 1 73 ? -8.901 9.205 11.839 1.00 96.00 73 PRO A O 1
ATOM 616 N N . SER A 1 74 ? -7.687 11.091 11.953 1.00 96.56 74 SER A N 1
ATOM 617 C CA . SER A 1 74 ? -8.793 11.985 11.578 1.00 96.56 74 SER A CA 1
ATOM 618 C C . SER A 1 74 ? -9.296 11.718 10.156 1.00 96.56 74 SER A C 1
ATOM 620 O O . SER A 1 74 ? -10.499 11.772 9.904 1.00 96.56 74 SER A O 1
ATOM 622 N N . LEU A 1 75 ? -8.387 11.403 9.226 1.00 97.44 75 LEU A N 1
ATOM 623 C CA . LEU A 1 75 ? -8.721 11.003 7.862 1.00 97.44 75 LEU A CA 1
ATOM 624 C C . LEU A 1 75 ? -9.593 9.746 7.872 1.00 97.44 75 LEU A C 1
ATOM 626 O O . LEU A 1 75 ? -10.678 9.748 7.290 1.00 97.44 75 LEU A O 1
ATOM 630 N N . PHE A 1 76 ? -9.137 8.695 8.557 1.00 97.12 76 PHE A N 1
ATOM 631 C CA . PHE A 1 76 ? -9.866 7.432 8.615 1.00 97.12 76 PHE A CA 1
ATOM 632 C C . PHE A 1 76 ? -11.185 7.564 9.375 1.00 97.12 76 PHE A C 1
ATOM 634 O O . PHE A 1 76 ? -12.183 7.046 8.907 1.00 97.12 76 PHE A O 1
ATOM 641 N N . GLN A 1 77 ? -11.255 8.341 10.456 1.00 94.50 77 GLN A N 1
ATOM 642 C CA . GLN A 1 77 ? -12.526 8.624 11.138 1.00 94.50 77 GLN A CA 1
ATOM 643 C C . GLN A 1 77 ? -13.543 9.342 10.241 1.00 94.50 77 GLN A C 1
ATOM 645 O O . GLN A 1 77 ? -14.747 9.168 10.413 1.00 94.50 77 GLN A O 1
ATOM 650 N N . LYS A 1 78 ? -13.076 10.168 9.298 1.00 95.62 78 LYS A N 1
ATOM 651 C CA . LYS A 1 78 ? -13.951 10.917 8.392 1.00 95.62 78 LYS A CA 1
ATOM 652 C C . LYS A 1 78 ? -14.444 10.080 7.210 1.00 95.62 78 LYS A C 1
ATOM 654 O O . LYS A 1 78 ? -15.575 10.277 6.774 1.00 95.62 78 LYS A O 1
ATOM 659 N N . TYR A 1 79 ? -13.601 9.205 6.666 1.00 95.75 79 TYR A N 1
ATOM 660 C CA . TYR A 1 79 ? -13.864 8.519 5.392 1.00 95.75 79 TYR A CA 1
ATOM 661 C C . TYR A 1 79 ? -13.894 6.984 5.491 1.00 95.75 79 TYR A C 1
ATOM 663 O O . TYR A 1 79 ? -14.026 6.308 4.469 1.00 95.75 79 TYR A O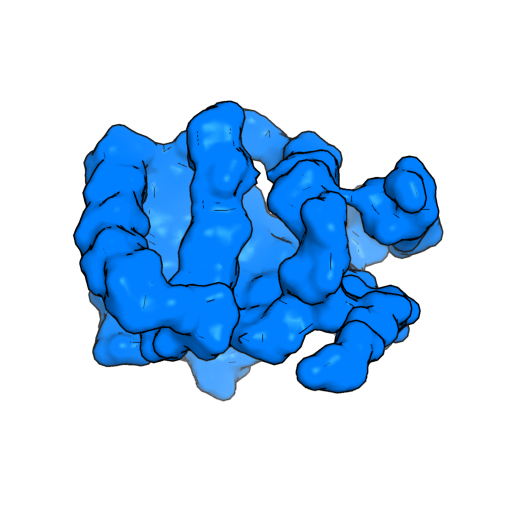 1
ATOM 671 N N . GLY A 1 80 ? -13.771 6.419 6.693 1.00 95.88 80 GLY A N 1
ATOM 672 C CA . GLY A 1 80 ? -13.692 4.978 6.903 1.00 95.88 80 GLY A CA 1
ATOM 673 C C . GLY A 1 80 ? -13.603 4.576 8.379 1.00 95.88 80 GLY A C 1
ATOM 674 O O . GLY A 1 80 ? -14.386 5.051 9.199 1.00 95.88 80 GLY A O 1
ATOM 675 N N . ASP A 1 81 ? -12.677 3.674 8.705 1.00 97.31 81 ASP A N 1
ATOM 676 C CA . ASP A 1 81 ? -12.418 3.200 10.072 1.00 97.31 81 ASP A CA 1
ATOM 677 C C . ASP A 1 81 ? -10.922 2.890 10.264 1.00 97.31 81 ASP A C 1
ATOM 679 O O . ASP A 1 81 ? -10.233 2.507 9.319 1.00 97.31 81 ASP A O 1
ATOM 683 N N . ILE A 1 82 ? -10.413 3.043 11.486 1.00 97.50 82 ILE A N 1
ATOM 684 C CA . ILE A 1 82 ? -9.050 2.669 11.883 1.00 97.50 82 ILE A CA 1
ATOM 685 C C . ILE A 1 82 ? -9.077 2.025 13.266 1.00 97.50 82 ILE A C 1
ATOM 687 O O . ILE A 1 82 ? -9.640 2.564 14.218 1.00 97.50 82 ILE A O 1
ATOM 691 N N . GLN A 1 83 ? -8.424 0.873 13.395 1.00 96.75 83 GLN A N 1
ATOM 692 C CA . GLN A 1 83 ? -8.366 0.110 14.636 1.00 96.75 83 GLN A CA 1
ATOM 693 C C . GLN A 1 83 ? -6.923 -0.240 14.982 1.00 96.75 83 GLN A C 1
ATOM 695 O O . GLN A 1 83 ? -6.180 -0.781 14.163 1.00 96.75 83 GLN A O 1
ATOM 700 N N . ASN A 1 84 ? -6.540 0.020 16.231 1.00 96.38 84 ASN A N 1
ATOM 701 C CA . ASN A 1 84 ? -5.296 -0.497 16.789 1.00 96.38 84 ASN A CA 1
ATOM 702 C C . ASN A 1 84 ? -5.530 -1.937 17.247 1.00 96.38 84 ASN A C 1
ATOM 704 O O . ASN A 1 84 ? -6.433 -2.197 18.042 1.00 96.38 84 ASN A O 1
ATOM 708 N N . LEU A 1 85 ? -4.718 -2.865 16.750 1.00 95.69 85 LEU A N 1
ATOM 709 C CA . LEU A 1 85 ? -4.761 -4.275 17.142 1.00 95.69 85 LEU A CA 1
ATOM 710 C C . LEU A 1 85 ? -3.752 -4.571 18.253 1.00 95.69 85 LEU A C 1
ATOM 712 O O . LEU A 1 85 ? -3.977 -5.440 19.090 1.00 95.69 85 LEU A O 1
ATOM 716 N N . SER A 1 86 ? -2.639 -3.838 18.267 1.00 93.56 86 SER A N 1
ATOM 717 C CA . SER A 1 86 ? -1.619 -3.881 19.316 1.00 93.56 86 SER A CA 1
ATOM 718 C C . SER A 1 86 ? -0.817 -2.574 19.334 1.00 93.56 86 SER A C 1
ATOM 720 O O . SER A 1 86 ? -1.116 -1.647 18.585 1.00 93.56 86 SER A O 1
ATOM 722 N N . GLU A 1 87 ? 0.237 -2.510 20.152 1.00 88.94 87 GLU A N 1
ATOM 723 C CA . GLU A 1 87 ? 1.219 -1.415 20.123 1.00 88.94 87 GLU A CA 1
ATOM 724 C C . GLU A 1 87 ? 1.915 -1.275 18.755 1.00 88.94 87 GLU A C 1
ATOM 726 O O . GLU A 1 87 ? 2.346 -0.186 18.383 1.00 88.94 87 GLU A O 1
ATOM 731 N N . TYR A 1 88 ? 2.014 -2.366 17.988 1.00 92.88 88 TYR A N 1
ATOM 732 C CA . TYR A 1 88 ? 2.784 -2.407 16.742 1.00 92.88 88 TYR A CA 1
AT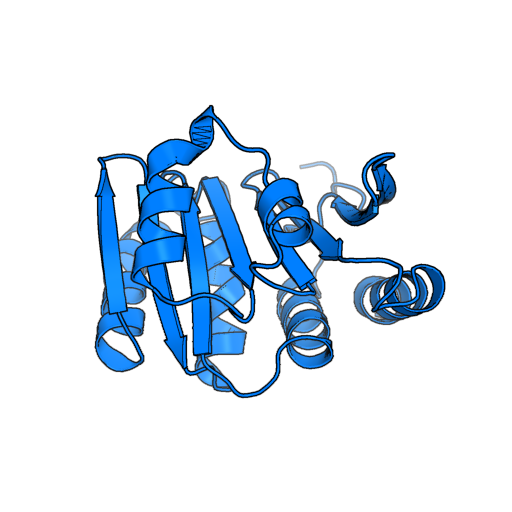OM 733 C C . TYR A 1 88 ? 1.935 -2.513 15.485 1.00 92.88 88 TYR A C 1
ATOM 735 O O . TYR A 1 88 ? 2.475 -2.341 14.397 1.00 92.88 88 TYR A O 1
ATOM 743 N N . LEU A 1 89 ? 0.650 -2.831 15.615 1.00 96.38 89 LEU A N 1
ATOM 744 C CA . LEU A 1 89 ? -0.210 -3.150 14.482 1.00 96.38 89 LEU A CA 1
ATOM 745 C C . LEU A 1 89 ? -1.484 -2.334 14.551 1.00 96.38 89 LEU A C 1
ATOM 747 O O . LEU A 1 89 ? -2.191 -2.348 15.564 1.00 96.38 89 LEU A O 1
ATOM 751 N N . SER A 1 90 ? -1.821 -1.719 13.432 1.00 97.38 90 SER A N 1
ATOM 752 C CA . SER A 1 90 ? -3.147 -1.179 13.193 1.00 97.38 90 SER A CA 1
ATOM 753 C C . SER A 1 90 ? -3.627 -1.587 11.811 1.00 97.38 90 SER A C 1
ATOM 755 O O . SER A 1 90 ? -2.849 -1.971 10.939 1.00 97.38 90 SER A O 1
ATOM 757 N N . ILE A 1 91 ? -4.937 -1.547 11.642 1.00 98.12 91 ILE A N 1
ATOM 758 C CA . ILE A 1 91 ? -5.601 -1.747 10.362 1.00 98.12 91 ILE A CA 1
ATOM 759 C C . ILE A 1 91 ? -6.498 -0.550 10.113 1.00 98.12 91 ILE A C 1
ATOM 761 O O . ILE A 1 91 ? -7.055 0.017 11.056 1.00 98.12 91 ILE A O 1
ATOM 765 N N . ALA A 1 92 ? -6.671 -0.183 8.854 1.00 98.44 92 ALA A N 1
ATOM 766 C CA . ALA A 1 92 ? -7.691 0.778 8.479 1.00 98.44 92 ALA A CA 1
ATOM 767 C C . ALA A 1 92 ? -8.435 0.347 7.224 1.00 98.44 92 ALA A C 1
ATOM 769 O O . ALA A 1 92 ? -7.960 -0.481 6.451 1.00 98.44 92 ALA A O 1
ATOM 770 N N . LYS A 1 93 ?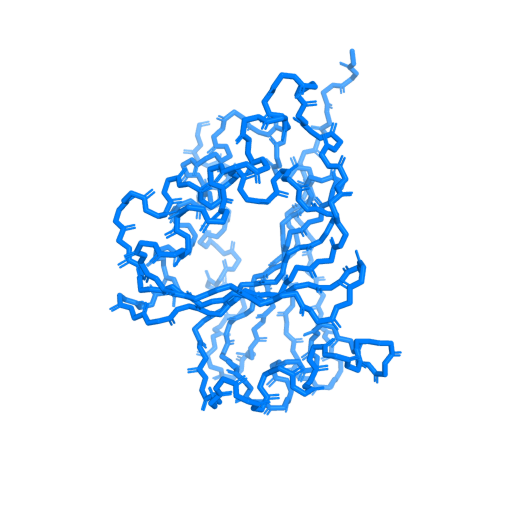 -9.611 0.928 7.037 1.00 97.75 93 LYS A N 1
ATOM 771 C CA . LYS A 1 93 ? -10.358 0.852 5.793 1.00 97.75 93 LYS A CA 1
ATOM 772 C C . LYS A 1 93 ? -10.874 2.222 5.417 1.00 97.75 93 LYS A C 1
ATOM 774 O O . LYS A 1 93 ? -11.153 3.030 6.301 1.00 97.75 93 LYS A O 1
ATOM 779 N N . ILE A 1 94 ? -10.974 2.505 4.127 1.00 97.25 94 ILE A N 1
ATOM 780 C CA . ILE A 1 94 ? -11.392 3.820 3.640 1.00 97.25 94 ILE A CA 1
ATOM 781 C C . ILE A 1 94 ? -12.013 3.707 2.252 1.00 97.25 94 ILE A C 1
ATOM 783 O O . ILE A 1 94 ? -11.548 2.916 1.438 1.00 97.25 94 ILE A O 1
ATOM 787 N N . ASN A 1 95 ? -13.033 4.514 1.971 1.00 94.38 95 ASN A N 1
ATOM 788 C CA . ASN A 1 95 ? -13.538 4.667 0.607 1.00 94.38 95 ASN A CA 1
ATOM 789 C C . ASN A 1 95 ? -12.676 5.685 -0.131 1.00 94.38 95 ASN A C 1
ATOM 791 O O . ASN A 1 95 ? -12.551 6.820 0.336 1.00 94.38 95 ASN A O 1
ATOM 795 N N . ILE A 1 96 ? -12.075 5.287 -1.250 1.00 91.62 96 ILE A N 1
ATOM 796 C CA . ILE A 1 96 ? -11.109 6.122 -1.963 1.00 91.62 96 ILE A CA 1
ATOM 797 C C . ILE A 1 96 ? -11.768 7.340 -2.636 1.00 91.62 96 ILE A C 1
ATOM 799 O O . ILE A 1 96 ? -12.936 7.330 -3.015 1.00 91.62 96 ILE A O 1
ATOM 803 N N . ASN A 1 97 ? -11.008 8.430 -2.744 1.00 91.06 97 ASN A N 1
ATOM 804 C CA . ASN A 1 97 ? -11.309 9.607 -3.558 1.00 91.06 97 ASN A CA 1
ATOM 805 C C . ASN A 1 97 ? -9.994 10.328 -3.903 1.00 91.06 97 ASN A C 1
ATOM 807 O O . ASN A 1 97 ? -8.938 9.990 -3.359 1.00 91.06 97 ASN A O 1
ATOM 811 N N . ASP A 1 98 ? -10.047 11.351 -4.759 1.00 90.38 98 ASP A N 1
ATOM 812 C CA . ASP A 1 98 ? -8.854 12.098 -5.189 1.00 90.38 98 ASP A CA 1
ATOM 813 C C . ASP A 1 98 ? -8.037 12.676 -4.026 1.00 90.38 98 ASP A C 1
ATOM 815 O O . ASP A 1 98 ? -6.806 12.682 -4.062 1.00 90.38 98 ASP A O 1
ATOM 819 N N . TYR A 1 99 ? -8.695 13.147 -2.964 1.00 92.69 99 TYR A N 1
ATOM 820 C CA . TYR A 1 99 ? -7.986 13.651 -1.789 1.00 92.69 99 TYR A CA 1
ATOM 821 C C . TYR A 1 99 ? -7.215 12.534 -1.074 1.00 92.69 99 TYR A C 1
ATOM 823 O O . TYR A 1 99 ? -6.071 12.740 -0.670 1.00 92.69 99 TYR A O 1
ATOM 831 N N . ILE A 1 100 ? -7.806 11.344 -0.954 1.00 94.31 100 ILE A N 1
ATOM 832 C CA . ILE A 1 100 ? -7.170 10.200 -0.295 1.00 94.31 100 ILE A CA 1
ATOM 833 C C . ILE A 1 100 ? -5.993 9.684 -1.123 1.00 94.31 100 ILE A C 1
ATOM 835 O O . ILE A 1 100 ? -4.934 9.458 -0.542 1.00 94.31 100 ILE A O 1
ATOM 839 N N . TYR A 1 101 ? -6.118 9.578 -2.452 1.00 93.12 101 TYR A N 1
ATOM 840 C CA . TYR A 1 101 ? -4.997 9.188 -3.320 1.00 93.12 101 TYR A CA 1
ATOM 841 C C . TYR A 1 101 ? -3.765 10.070 -3.088 1.00 93.12 101 TYR A C 1
ATOM 843 O O . TYR A 1 101 ? -2.661 9.567 -2.887 1.00 93.12 101 TYR A O 1
ATOM 851 N N . ASN A 1 102 ? -3.977 11.385 -3.015 1.00 92.94 102 ASN A N 1
ATOM 852 C CA . ASN A 1 102 ? -2.918 12.358 -2.749 1.00 92.94 102 ASN A CA 1
ATOM 853 C C . ASN A 1 102 ? -2.326 12.256 -1.333 1.00 92.94 102 ASN A C 1
ATOM 855 O O . ASN A 1 102 ? -1.203 12.703 -1.095 1.00 92.94 102 ASN A O 1
ATOM 859 N N . PHE A 1 103 ? -3.066 11.683 -0.382 1.00 96.38 103 PHE A N 1
ATOM 860 C CA . PHE A 1 103 ? -2.634 11.550 1.006 1.00 96.38 103 PHE A CA 1
ATOM 861 C C . PHE A 1 103 ? -1.896 10.231 1.293 1.00 96.38 103 PHE A C 1
ATOM 863 O O . PHE A 1 103 ? -1.102 10.174 2.233 1.00 96.38 103 PHE A O 1
ATOM 870 N N . ILE A 1 104 ? -2.090 9.185 0.480 1.00 97.06 104 ILE A N 1
ATOM 871 C CA . ILE A 1 104 ? -1.452 7.867 0.666 1.00 97.06 104 ILE A CA 1
ATOM 872 C C . ILE A 1 104 ? 0.077 7.947 0.824 1.00 97.06 104 ILE A C 1
ATOM 874 O O . ILE A 1 104 ? 0.590 7.336 1.763 1.00 97.06 104 ILE A O 1
ATOM 878 N N . PRO A 1 105 ? 0.832 8.730 0.028 1.00 96.69 105 PRO A N 1
ATOM 879 C CA . PRO A 1 105 ? 2.276 8.853 0.231 1.00 96.69 105 PRO A CA 1
ATOM 880 C C . PRO A 1 105 ? 2.678 9.360 1.626 1.00 96.69 105 PRO A C 1
ATOM 882 O O . PRO A 1 105 ? 3.733 8.996 2.140 1.00 96.69 105 PRO A O 1
ATOM 885 N N . ALA A 1 106 ? 1.841 10.181 2.269 1.00 96.88 106 ALA A N 1
ATOM 886 C CA . ALA A 1 106 ? 2.096 10.636 3.632 1.00 96.88 106 ALA A CA 1
ATOM 887 C C . ALA A 1 106 ? 1.832 9.534 4.674 1.00 96.88 106 ALA A C 1
ATOM 889 O O . ALA A 1 106 ? 2.507 9.500 5.701 1.00 96.88 106 ALA A O 1
ATOM 890 N N . ILE A 1 107 ? 0.884 8.630 4.403 1.00 97.69 107 ILE A N 1
ATOM 891 C CA . ILE A 1 107 ? 0.653 7.422 5.210 1.00 97.69 107 ILE A CA 1
ATOM 892 C C . ILE A 1 107 ? 1.861 6.487 5.094 1.00 97.69 107 ILE A C 1
ATOM 894 O O . ILE A 1 107 ? 2.386 6.043 6.112 1.00 97.69 107 ILE A O 1
ATOM 898 N N . PHE A 1 108 ? 2.335 6.256 3.867 1.00 97.56 108 PHE A N 1
ATOM 899 C CA . PHE A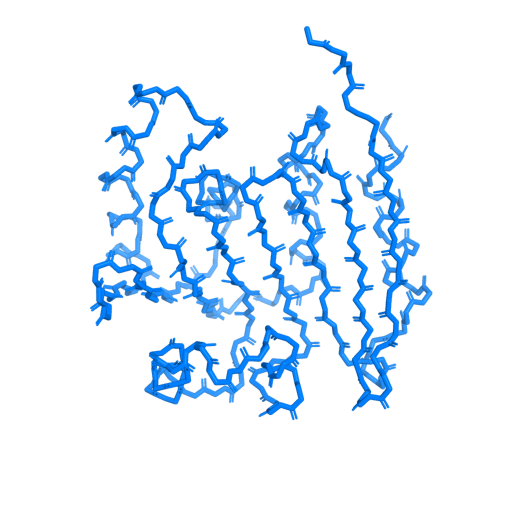 1 108 ? 3.529 5.461 3.574 1.00 97.56 108 PHE A CA 1
ATOM 900 C C . PHE A 1 108 ? 4.748 5.944 4.361 1.00 97.56 108 PHE A C 1
ATOM 902 O O . PHE A 1 108 ? 5.387 5.154 5.043 1.00 97.56 108 PHE A O 1
ATOM 909 N N . ASP A 1 109 ? 5.029 7.248 4.353 1.00 96.56 109 ASP A N 1
ATOM 910 C CA . ASP A 1 109 ? 6.167 7.806 5.090 1.00 96.56 109 ASP A CA 1
ATOM 911 C C . ASP A 1 109 ? 6.022 7.751 6.624 1.00 96.56 109 ASP A C 1
ATOM 913 O O . ASP A 1 109 ? 7.005 7.982 7.328 1.00 96.56 109 ASP A O 1
ATOM 917 N N . TYR A 1 110 ? 4.822 7.505 7.161 1.00 97.44 110 TYR A N 1
ATOM 918 C CA . TYR A 1 110 ? 4.557 7.519 8.604 1.00 97.44 110 TYR A CA 1
ATOM 919 C C . TYR A 1 110 ? 4.791 6.163 9.282 1.00 97.44 110 TYR A C 1
ATOM 921 O O . TYR A 1 110 ? 5.275 6.113 10.421 1.00 97.44 110 TYR A O 1
ATOM 929 N N . TYR A 1 111 ? 4.444 5.076 8.598 1.00 97.19 111 TYR A N 1
ATOM 930 C CA . TYR A 1 111 ? 4.571 3.713 9.109 1.00 97.19 111 TYR A CA 1
ATOM 931 C C . TYR A 1 111 ? 5.864 3.047 8.629 1.00 97.19 111 TYR A C 1
ATOM 933 O O . TYR A 1 111 ? 6.412 3.411 7.594 1.00 97.19 111 TYR A O 1
ATOM 941 N N . LEU A 1 112 ? 6.346 2.068 9.396 1.00 95.94 112 LEU A N 1
ATOM 942 C CA . LEU A 1 112 ? 7.517 1.262 9.053 1.00 95.94 112 LEU A CA 1
ATOM 943 C C . LEU A 1 112 ? 7.239 0.416 7.805 1.00 95.94 112 LEU A C 1
ATOM 945 O O . LEU A 1 112 ? 8.060 0.317 6.900 1.00 95.94 112 LEU A O 1
ATOM 949 N N . GLU A 1 113 ? 6.056 -0.191 7.770 1.00 96.19 113 GLU A N 1
ATOM 950 C CA . GLU A 1 113 ? 5.557 -0.929 6.620 1.00 96.19 113 GLU A CA 1
ATOM 951 C C . GLU A 1 113 ? 4.051 -0.696 6.489 1.00 96.19 113 GLU A C 1
ATOM 953 O O . GLU A 1 113 ? 3.317 -0.638 7.483 1.00 96.19 113 GLU A O 1
ATOM 958 N N . THR A 1 114 ? 3.594 -0.539 5.249 1.00 97.88 114 THR A N 1
ATOM 959 C CA . THR A 1 114 ? 2.177 -0.406 4.910 1.00 97.88 114 THR A CA 1
ATOM 960 C C . THR A 1 114 ? 1.812 -1.396 3.819 1.00 97.88 114 THR A C 1
ATOM 962 O O . THR A 1 114 ? 2.435 -1.389 2.760 1.00 97.88 114 THR A O 1
ATOM 965 N N . THR A 1 115 ? 0.764 -2.185 4.044 1.00 97.69 115 THR A N 1
ATOM 966 C CA . THR A 1 115 ? 0.049 -2.903 2.988 1.00 97.69 115 THR A CA 1
ATOM 967 C C . THR A 1 115 ? -1.227 -2.162 2.607 1.00 97.69 115 THR A C 1
ATOM 969 O O . THR A 1 115 ? -1.875 -1.561 3.463 1.00 97.69 115 THR A O 1
ATOM 972 N N . LEU A 1 116 ? -1.586 -2.191 1.325 1.00 97.38 116 LEU A N 1
ATOM 973 C CA . LEU A 1 116 ? -2.764 -1.528 0.763 1.00 97.38 116 LEU A CA 1
ATOM 974 C C . LEU A 1 116 ? -3.355 -2.372 -0.373 1.00 97.38 116 LEU A C 1
ATOM 976 O O . LEU A 1 116 ? -2.612 -2.811 -1.249 1.00 97.38 116 LEU A O 1
ATOM 980 N N . PHE A 1 117 ? -4.673 -2.588 -0.379 1.00 97.12 117 PHE A N 1
ATOM 981 C CA . PHE A 1 117 ? -5.362 -3.346 -1.433 1.00 97.12 117 PHE A CA 1
ATOM 982 C C . PHE A 1 117 ? -6.886 -3.119 -1.456 1.00 97.12 117 PHE A C 1
ATOM 984 O O . PHE A 1 117 ? -7.471 -2.734 -0.440 1.00 97.12 117 PHE A O 1
ATOM 991 N N . ASN A 1 118 ? -7.544 -3.420 -2.587 1.00 96.00 118 ASN A N 1
ATOM 992 C CA . ASN A 1 118 ? -9.002 -3.615 -2.637 1.00 96.00 118 ASN A CA 1
ATOM 993 C C . ASN A 1 118 ? -9.354 -5.012 -2.093 1.00 96.00 118 ASN A C 1
ATOM 995 O O . ASN A 1 118 ? -8.856 -6.012 -2.629 1.00 96.00 118 ASN A O 1
ATOM 999 N N . PRO A 1 119 ? -10.177 -5.126 -1.040 1.00 96.50 119 PRO A N 1
ATOM 1000 C CA . PRO A 1 119 ? -10.440 -6.396 -0.379 1.00 96.50 119 PRO A CA 1
ATOM 1001 C C . PRO A 1 119 ? -11.526 -7.224 -1.085 1.00 96.50 119 PRO A C 1
ATOM 1003 O O . PRO A 1 119 ? -12.592 -6.730 -1.429 1.00 96.50 119 PRO A O 1
ATOM 1006 N N . LYS A 1 120 ? -11.293 -8.534 -1.201 1.00 95.81 120 LYS A N 1
ATOM 1007 C CA . LYS A 1 120 ? -12.306 -9.566 -1.509 1.00 95.81 120 LYS A CA 1
ATOM 1008 C C . LYS A 1 120 ? -12.864 -10.250 -0.260 1.00 95.81 120 LYS A C 1
ATOM 1010 O O . LYS A 1 120 ? -13.801 -11.043 -0.334 1.00 95.81 120 LYS A O 1
ATOM 1015 N N . VAL A 1 121 ? -12.252 -9.981 0.889 1.00 96.75 121 VAL A N 1
ATOM 1016 C CA . VAL A 1 121 ? -12.630 -10.530 2.193 1.00 96.75 121 VAL A CA 1
ATOM 1017 C C . VAL A 1 121 ? -13.292 -9.460 3.046 1.00 96.75 121 VAL A C 1
ATOM 1019 O O . VAL A 1 121 ? -13.080 -8.265 2.858 1.00 96.75 121 VAL A O 1
ATOM 1022 N N . ASN A 1 122 ? -14.077 -9.886 4.030 1.00 96.81 122 ASN A N 1
ATOM 1023 C CA . ASN A 1 122 ? -14.654 -8.950 4.984 1.00 96.81 122 ASN A CA 1
ATOM 1024 C C . ASN A 1 122 ? -13.594 -8.416 5.970 1.00 96.81 122 ASN A C 1
ATOM 1026 O O . ASN A 1 122 ? -12.512 -8.982 6.151 1.00 96.81 122 ASN A O 1
ATOM 1030 N N . TRP A 1 123 ? -13.958 -7.329 6.647 1.00 96.62 123 TRP A N 1
ATOM 1031 C CA . TRP A 1 123 ? -13.103 -6.619 7.596 1.00 96.62 123 TRP A CA 1
ATOM 1032 C C . TRP A 1 123 ? -12.581 -7.489 8.749 1.00 96.62 123 TRP A C 1
ATOM 1034 O O . TRP A 1 123 ? -11.409 -7.402 9.109 1.00 96.62 123 TRP A O 1
ATOM 1044 N N . GLU A 1 124 ? -13.423 -8.359 9.308 1.00 97.19 124 GLU A N 1
ATOM 1045 C CA . GLU A 1 124 ? -13.051 -9.195 10.453 1.00 97.19 124 GLU A CA 1
ATOM 1046 C C . GLU A 1 124 ? -12.055 -10.293 10.049 1.00 97.19 124 GLU A C 1
ATOM 1048 O O . GLU A 1 124 ? -11.097 -10.565 10.772 1.00 97.19 124 GLU A O 1
ATOM 1053 N N . THR A 1 125 ? -12.214 -10.867 8.853 1.00 97.12 125 THR A N 1
ATOM 1054 C CA . THR A 1 125 ? -11.240 -11.803 8.278 1.00 97.12 125 THR A CA 1
ATOM 1055 C C 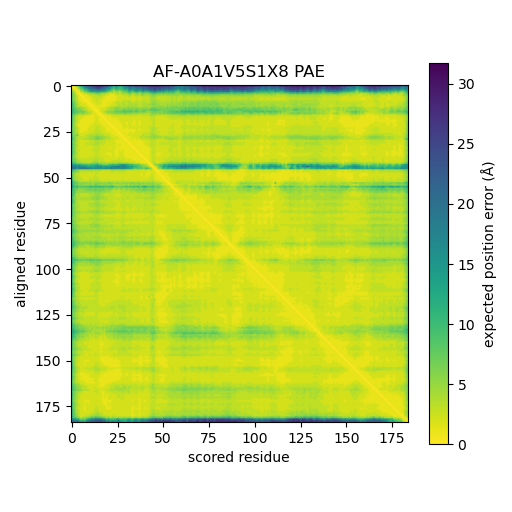. THR A 1 125 ? -9.875 -11.138 8.106 1.00 97.12 125 THR A C 1
ATOM 1057 O O . THR A 1 125 ? -8.861 -11.706 8.518 1.00 97.12 125 THR A O 1
ATOM 1060 N N . PHE A 1 126 ? -9.831 -9.915 7.567 1.00 97.44 126 PHE A N 1
ATOM 1061 C CA . PHE A 1 126 ? -8.573 -9.179 7.442 1.00 97.44 126 PHE A CA 1
ATOM 1062 C C . PHE A 1 126 ? -7.947 -8.846 8.801 1.00 97.44 126 PHE A C 1
ATOM 1064 O O . PHE A 1 126 ? -6.752 -9.058 9.005 1.00 97.44 126 PHE A O 1
ATOM 1071 N N . LYS A 1 127 ? -8.756 -8.414 9.769 1.00 97.19 127 LYS A N 1
ATOM 1072 C CA . LYS A 1 127 ? -8.308 -8.147 11.138 1.00 97.19 127 LYS A CA 1
ATOM 1073 C C . LYS A 1 127 ? -7.645 -9.353 11.798 1.00 97.19 127 LYS A C 1
ATOM 1075 O O . LYS A 1 127 ? -6.583 -9.214 12.411 1.00 97.19 127 LYS A O 1
ATOM 1080 N N . GLN A 1 128 ? -8.249 -10.533 11.678 1.00 95.69 128 GLN A N 1
ATOM 1081 C CA . GLN A 1 128 ? -7.690 -11.769 12.229 1.00 95.69 128 GLN A CA 1
ATOM 1082 C C . GLN A 1 128 ? -6.386 -12.160 11.533 1.00 95.69 128 GLN A C 1
ATOM 1084 O O . GLN A 1 128 ? -5.437 -12.571 12.204 1.00 95.69 128 GLN A O 1
ATOM 1089 N N . TYR A 1 129 ? -6.320 -11.985 10.212 1.00 95.69 129 TYR A N 1
ATOM 1090 C CA . TYR A 1 129 ? -5.113 -12.232 9.430 1.00 95.69 129 TYR A CA 1
ATOM 1091 C C . TYR A 1 129 ? -3.961 -11.316 9.867 1.00 95.69 129 TYR A C 1
ATOM 1093 O O . TYR A 1 129 ? -2.912 -11.805 10.289 1.00 95.69 129 TYR A O 1
ATOM 1101 N N . HIS A 1 130 ? -4.178 -9.994 9.869 1.00 95.88 130 HIS A N 1
ATOM 1102 C CA . HIS A 1 130 ? -3.150 -9.005 10.228 1.00 95.88 130 HIS A CA 1
ATOM 1103 C C . HIS A 1 130 ? -2.683 -9.152 11.681 1.00 95.88 130 HIS A C 1
ATOM 1105 O O . HIS A 1 130 ? -1.500 -9.004 11.977 1.00 95.88 130 HIS A O 1
ATOM 1111 N N . SER A 1 131 ? -3.579 -9.538 12.598 1.00 95.12 131 SER A N 1
ATOM 1112 C CA . SER A 1 131 ? -3.209 -9.833 13.995 1.00 95.12 131 SER A CA 1
ATOM 1113 C C . SER A 1 131 ? -2.188 -10.971 14.123 1.00 95.12 131 SER A C 1
ATOM 1115 O O . SER A 1 131 ? -1.446 -11.023 15.101 1.00 95.12 131 SER A O 1
ATOM 1117 N N . ASN A 1 132 ? -2.132 -11.881 13.145 1.00 93.38 132 ASN A N 1
ATOM 1118 C CA . ASN A 1 132 ? -1.235 -13.035 13.123 1.00 93.38 132 ASN A CA 1
ATOM 1119 C C . ASN A 1 132 ? -0.030 -12.836 12.185 1.00 93.38 132 ASN A C 1
ATOM 1121 O O . ASN A 1 132 ? 0.537 -13.824 11.723 1.00 93.38 132 ASN A O 1
ATOM 1125 N N . TYR A 1 133 ? 0.392 -11.592 11.928 1.00 88.81 133 TYR A N 1
ATOM 1126 C CA . TYR A 1 133 ? 1.414 -11.256 10.922 1.00 88.81 133 TYR A CA 1
ATOM 1127 C C . TYR A 1 133 ? 2.698 -12.102 10.965 1.00 88.81 133 TYR A C 1
ATOM 1129 O O . TYR A 1 133 ? 3.272 -12.396 9.929 1.00 88.81 133 TYR A O 1
ATOM 1137 N N . GLN A 1 134 ? 3.143 -12.559 12.140 1.00 90.69 134 GLN A N 1
ATOM 1138 C CA . GLN A 1 134 ? 4.355 -13.385 12.268 1.00 90.69 134 GLN A CA 1
ATOM 1139 C C . GLN A 1 134 ? 4.236 -14.773 11.622 1.00 90.69 134 GLN A C 1
ATOM 1141 O O . GLN A 1 134 ? 5.244 -15.447 11.422 1.00 90.69 134 GLN A O 1
ATOM 1146 N N . LYS A 1 135 ? 3.011 -15.233 11.352 1.00 91.81 135 LYS A N 1
ATOM 1147 C CA . LYS A 1 135 ? 2.728 -16.543 10.753 1.00 91.81 135 LYS A CA 1
ATOM 1148 C C . LYS A 1 135 ? 2.570 -16.483 9.238 1.00 91.81 135 LYS A C 1
ATOM 1150 O O . LYS A 1 135 ? 2.425 -17.537 8.623 1.00 91.81 135 LYS A O 1
ATOM 1155 N N . HIS A 1 136 ? 2.560 -15.286 8.663 1.00 89.19 136 HIS A N 1
ATOM 1156 C CA . HIS A 1 136 ? 2.205 -15.060 7.273 1.00 89.19 136 HIS A CA 1
ATOM 1157 C C . HIS A 1 136 ? 3.252 -14.189 6.596 1.00 89.19 136 HIS A C 1
ATOM 1159 O O . HIS A 1 136 ? 3.864 -13.317 7.209 1.00 89.19 136 HIS A O 1
ATOM 1165 N N . ARG A 1 137 ? 3.455 -14.421 5.309 1.00 89.31 137 ARG A N 1
ATOM 1166 C CA . ARG A 1 137 ? 4.188 -13.500 4.447 1.00 89.31 137 ARG A CA 1
ATOM 1167 C C . ARG A 1 137 ? 3.209 -12.500 3.831 1.00 89.31 137 ARG A C 1
ATOM 1169 O O . ARG A 1 137 ? 2.001 -12.726 3.821 1.00 89.31 137 ARG A O 1
ATOM 1176 N N . PHE A 1 138 ? 3.700 -11.382 3.300 1.00 87.62 138 PHE A N 1
ATOM 1177 C CA . PHE A 1 138 ? 2.807 -10.405 2.663 1.00 87.62 138 PHE A CA 1
ATOM 1178 C C . PHE A 1 138 ? 2.121 -10.990 1.415 1.00 87.62 138 PHE A C 1
ATOM 1180 O O . PHE A 1 138 ? 0.946 -10.730 1.180 1.00 87.62 138 PHE A O 1
ATOM 1187 N N . ASP A 1 139 ? 2.821 -11.833 0.650 1.00 92.25 139 ASP A N 1
ATOM 1188 C CA . ASP A 1 139 ? 2.306 -12.468 -0.564 1.00 92.25 139 ASP A CA 1
ATOM 1189 C C . ASP A 1 139 ? 1.239 -13.536 -0.282 1.00 92.25 139 ASP A C 1
ATOM 1191 O O . ASP A 1 139 ? 0.429 -13.840 -1.160 1.00 92.25 139 ASP A O 1
ATOM 1195 N N . ASP A 1 140 ? 1.139 -14.011 0.964 1.00 94.69 140 ASP A N 1
ATOM 1196 C CA . ASP A 1 140 ? 0.046 -14.881 1.401 1.00 94.69 140 ASP A CA 1
ATOM 1197 C C . ASP A 1 140 ? -1.324 -14.176 1.317 1.00 94.69 140 ASP A C 1
ATOM 1199 O O . ASP A 1 140 ? -2.345 -14.852 1.219 1.00 94.69 140 ASP A O 1
ATOM 1203 N N . ILE A 1 141 ? -1.386 -12.836 1.294 1.00 96.00 141 ILE A N 1
ATOM 1204 C CA . ILE A 1 141 ? -2.636 -12.088 1.051 1.00 96.00 141 ILE A CA 1
ATOM 1205 C C . ILE A 1 141 ? -3.190 -12.431 -0.343 1.00 96.00 141 ILE A C 1
ATOM 1207 O O . ILE A 1 141 ? -4.387 -12.679 -0.497 1.00 96.00 141 ILE A O 1
ATOM 1211 N N . ILE A 1 142 ? -2.322 -12.505 -1.356 1.00 96.69 142 ILE A N 1
ATOM 1212 C CA . ILE A 1 142 ? -2.713 -12.882 -2.721 1.00 96.69 142 ILE A CA 1
ATOM 1213 C C . ILE A 1 142 ? -3.053 -14.374 -2.773 1.00 96.69 142 ILE A C 1
ATOM 1215 O O . ILE A 1 142 ? -4.109 -14.746 -3.281 1.00 96.69 142 ILE A O 1
ATOM 1219 N N . LEU A 1 143 ? -2.201 -15.230 -2.193 1.00 95.06 143 LEU A N 1
ATOM 1220 C CA . LEU A 1 143 ? -2.393 -16.688 -2.207 1.00 95.06 143 LEU A CA 1
ATOM 1221 C C . LEU A 1 143 ? -3.676 -17.131 -1.485 1.00 95.06 143 LEU A C 1
ATOM 1223 O O . LEU A 1 143 ? -4.310 -18.099 -1.897 1.00 95.06 143 LEU A O 1
ATOM 1227 N N . ASN A 1 144 ? -4.093 -16.405 -0.445 1.00 95.12 144 ASN A N 1
ATOM 1228 C CA . ASN A 1 144 ? -5.346 -16.651 0.271 1.00 95.12 144 ASN A CA 1
ATOM 1229 C C . ASN A 1 144 ? -6.553 -15.910 -0.339 1.00 95.12 144 ASN A C 1
ATOM 1231 O O . ASN A 1 144 ? -7.623 -15.889 0.270 1.00 95.12 144 ASN A O 1
ATOM 1235 N N . ASN A 1 145 ? -6.405 -15.310 -1.527 1.00 95.19 145 ASN A N 1
ATOM 1236 C CA . ASN A 1 145 ? -7.462 -14.620 -2.274 1.00 95.19 145 ASN A CA 1
ATOM 1237 C C . ASN A 1 145 ? -8.103 -13.440 -1.513 1.00 95.19 145 ASN A C 1
ATOM 1239 O O . ASN A 1 145 ? -9.304 -13.187 -1.624 1.00 95.19 145 ASN A O 1
ATOM 1243 N N . PHE A 1 146 ? -7.307 -12.696 -0.739 1.00 96.56 146 PHE A N 1
ATOM 1244 C CA . PHE A 1 146 ? -7.770 -11.463 -0.089 1.00 96.56 146 PHE A CA 1
ATOM 1245 C C . PHE A 1 146 ? -7.870 -10.315 -1.092 1.00 96.56 146 PHE A C 1
ATOM 1247 O O . PHE A 1 146 ? -8.659 -9.397 -0.885 1.00 96.56 146 PHE A O 1
ATOM 1254 N N . THR A 1 147 ? -7.078 -10.362 -2.163 1.00 95.75 147 THR A N 1
ATOM 1255 C CA . THR A 1 147 ? -7.061 -9.384 -3.251 1.00 95.75 147 THR A CA 1
ATOM 1256 C C . THR A 1 147 ? -6.375 -9.968 -4.491 1.00 95.75 147 THR A C 1
ATOM 1258 O O . THR A 1 147 ? -5.775 -11.040 -4.420 1.00 95.75 147 THR A O 1
ATOM 1261 N N . GLU A 1 148 ? -6.470 -9.276 -5.626 1.00 94.62 148 GLU A N 1
ATOM 1262 C CA . GLU A 1 148 ? -5.744 -9.607 -6.868 1.00 94.62 148 GLU A CA 1
ATOM 1263 C C . GLU A 1 148 ? -4.414 -8.862 -6.980 1.00 94.62 148 GLU A C 1
ATOM 1265 O O . GLU A 1 148 ? -3.470 -9.382 -7.580 1.00 94.62 148 GLU A O 1
ATOM 1270 N N . VAL A 1 149 ? -4.345 -7.671 -6.374 1.00 96.88 149 VAL A N 1
ATOM 1271 C CA . VAL A 1 149 ? -3.178 -6.791 -6.373 1.00 96.88 149 VAL A CA 1
ATOM 1272 C C . VAL A 1 149 ? -2.978 -6.226 -4.973 1.00 96.88 149 VAL A C 1
ATOM 1274 O O . VAL A 1 149 ? -3.874 -5.631 -4.378 1.00 96.88 149 VAL A O 1
ATOM 1277 N N . LEU A 1 150 ? -1.771 -6.408 -4.458 1.00 97.81 150 LEU A N 1
ATOM 1278 C CA . LEU A 1 150 ? -1.320 -5.943 -3.162 1.00 97.81 150 LEU A CA 1
ATOM 1279 C C . LEU A 1 150 ? -0.191 -4.937 -3.358 1.00 97.81 150 LEU A C 1
ATOM 1281 O O . LEU A 1 150 ? 0.813 -5.230 -4.009 1.00 97.81 150 LEU A O 1
ATOM 1285 N N . PHE A 1 151 ? -0.325 -3.786 -2.715 1.00 98.19 151 PHE A N 1
ATOM 1286 C CA . PHE A 1 151 ? 0.729 -2.790 -2.616 1.00 98.19 151 PHE A CA 1
ATOM 1287 C C . PHE A 1 151 ? 1.403 -2.881 -1.255 1.00 98.19 151 PHE A C 1
ATOM 1289 O O . PHE A 1 151 ? 0.719 -2.905 -0.231 1.00 98.19 151 PHE A O 1
ATOM 1296 N N . CYS A 1 152 ? 2.733 -2.877 -1.245 1.00 98.06 152 CYS A N 1
ATOM 1297 C CA . CYS A 1 152 ? 3.536 -2.774 -0.032 1.00 98.06 152 CYS A CA 1
ATOM 1298 C C . CYS A 1 152 ? 4.485 -1.579 -0.132 1.00 98.06 152 CYS A C 1
ATOM 1300 O O . CYS A 1 152 ? 5.127 -1.372 -1.163 1.00 98.06 152 CYS A O 1
ATOM 1302 N N . TYR A 1 153 ? 4.603 -0.816 0.948 1.00 98.12 153 TYR A N 1
ATOM 1303 C CA . TYR A 1 153 ? 5.597 0.241 1.093 1.00 98.12 153 TYR A CA 1
ATOM 1304 C C . TYR A 1 153 ? 6.419 0.019 2.355 1.00 98.12 153 TYR A C 1
ATOM 1306 O O . TYR A 1 153 ? 5.857 -0.329 3.395 1.00 98.12 153 TYR A O 1
ATOM 1314 N N . PHE A 1 154 ? 7.723 0.266 2.256 1.00 96.62 154 PHE A N 1
ATOM 1315 C CA . PHE A 1 154 ? 8.693 0.057 3.327 1.00 96.62 154 PHE A CA 1
ATOM 1316 C C . PHE A 1 154 ? 9.402 1.369 3.686 1.00 96.62 154 PHE A C 1
ATOM 1318 O O . PHE A 1 154 ? 9.635 2.221 2.825 1.00 96.62 154 PHE A O 1
ATOM 1325 N N . ASP A 1 155 ? 9.794 1.518 4.949 1.00 93.12 155 ASP A N 1
ATOM 1326 C CA . ASP A 1 155 ? 10.544 2.661 5.492 1.00 93.12 155 ASP A CA 1
ATOM 1327 C C . ASP A 1 155 ? 11.841 2.976 4.722 1.00 93.12 155 ASP A C 1
ATOM 1329 O O . ASP A 1 155 ? 12.242 4.140 4.600 1.00 93.12 155 ASP A O 1
ATOM 1333 N N . SER A 1 156 ? 12.446 1.957 4.107 1.00 93.81 156 SER A N 1
ATOM 1334 C CA . SER A 1 156 ? 13.568 2.062 3.170 1.00 93.81 156 SER A CA 1
ATOM 1335 C C . SER A 1 156 ? 13.293 2.983 1.973 1.00 93.81 156 SER A C 1
ATOM 1337 O O . SER A 1 156 ? 14.245 3.470 1.352 1.00 93.81 156 SER A O 1
ATOM 1339 N N . GLY A 1 157 ? 12.018 3.261 1.682 1.00 95.50 157 GLY A N 1
ATOM 1340 C CA . GLY A 1 157 ? 11.537 4.027 0.539 1.00 95.50 157 GLY A CA 1
ATOM 1341 C C . GLY A 1 157 ? 11.203 3.165 -0.680 1.00 95.50 157 GLY A C 1
ATOM 1342 O O . GLY A 1 157 ? 11.059 3.713 -1.779 1.00 95.50 157 GLY A O 1
ATOM 1343 N N . ASP A 1 158 ? 11.120 1.845 -0.501 1.00 97.38 158 ASP A N 1
ATOM 1344 C CA . ASP A 1 158 ? 10.814 0.879 -1.554 1.00 97.38 158 ASP A CA 1
ATOM 1345 C C . ASP A 1 158 ? 9.301 0.690 -1.689 1.00 97.38 158 ASP A C 1
ATOM 1347 O O . ASP A 1 158 ? 8.563 0.665 -0.702 1.00 97.38 158 ASP A O 1
ATOM 1351 N N . PHE A 1 159 ? 8.838 0.538 -2.928 1.00 98.00 159 PHE A N 1
ATOM 1352 C CA . PHE A 1 159 ? 7.432 0.306 -3.242 1.00 98.00 159 PHE A CA 1
ATOM 1353 C C . PHE A 1 159 ? 7.292 -0.985 -4.040 1.00 98.00 159 PHE A C 1
ATOM 1355 O O . PHE A 1 159 ? 7.958 -1.158 -5.057 1.00 98.00 159 PHE A O 1
ATOM 1362 N N . SER A 1 160 ? 6.449 -1.899 -3.573 1.00 98.25 160 SER A N 1
ATOM 1363 C CA . SER A 1 160 ? 6.244 -3.211 -4.185 1.00 98.25 160 SER A CA 1
ATOM 1364 C C . SER A 1 160 ? 4.798 -3.420 -4.592 1.00 98.25 160 SER A C 1
ATOM 1366 O O . SER A 1 160 ? 3.875 -3.018 -3.887 1.00 98.25 160 SER A O 1
ATOM 1368 N N . ILE A 1 161 ? 4.625 -4.098 -5.721 1.00 98.31 161 ILE A N 1
ATOM 1369 C CA . ILE A 1 161 ? 3.335 -4.472 -6.290 1.00 98.31 161 ILE A CA 1
ATOM 1370 C C . ILE A 1 161 ? 3.364 -5.987 -6.459 1.00 98.31 161 ILE A C 1
ATOM 1372 O O . ILE A 1 161 ? 4.137 -6.503 -7.264 1.00 98.31 161 ILE A O 1
ATOM 1376 N N . CYS A 1 162 ? 2.566 -6.695 -5.668 1.00 98.19 162 CYS A N 1
ATOM 1377 C CA . CYS A 1 162 ? 2.441 -8.148 -5.689 1.00 98.19 162 CYS A CA 1
ATOM 1378 C C . CYS A 1 162 ? 1.075 -8.530 -6.257 1.00 98.19 162 CYS A C 1
ATOM 1380 O O . CYS A 1 162 ? 0.061 -7.987 -5.830 1.00 98.19 162 CYS A O 1
ATOM 1382 N N . PHE A 1 163 ? 1.031 -9.442 -7.221 1.00 97.62 163 PHE A N 1
ATOM 1383 C CA . PHE A 1 163 ? -0.206 -9.795 -7.914 1.00 97.62 163 PHE A CA 1
ATOM 1384 C C . PHE A 1 163 ? -0.222 -11.254 -8.370 1.00 97.62 163 PHE A C 1
ATOM 1386 O O . PHE A 1 163 ? 0.814 -11.926 -8.433 1.00 97.62 163 PHE A O 1
ATOM 1393 N N . ASN A 1 164 ? -1.419 -11.744 -8.697 1.00 94.31 164 ASN A N 1
ATOM 1394 C CA . ASN A 1 164 ? -1.594 -13.044 -9.337 1.00 94.31 164 ASN A CA 1
ATOM 1395 C C . ASN A 1 164 ? -1.317 -12.927 -10.857 1.00 94.31 164 ASN A C 1
ATOM 1397 O O . ASN A 1 164 ? -2.071 -12.239 -11.552 1.00 94.31 164 ASN A O 1
ATOM 1401 N N . PRO A 1 165 ? -0.283 -13.603 -11.403 1.00 94.81 165 PRO A N 1
ATOM 1402 C CA . PRO A 1 165 ? 0.070 -13.531 -12.819 1.00 94.81 165 PRO A CA 1
ATOM 1403 C C . PRO A 1 165 ? -0.957 -14.188 -13.760 1.00 94.81 165 PRO A C 1
ATOM 1405 O O . PRO A 1 165 ? -0.868 -14.004 -14.972 1.00 94.81 165 PRO A O 1
ATOM 1408 N N . GLU A 1 166 ? -1.915 -14.961 -13.236 1.00 92.44 166 GLU A N 1
ATOM 1409 C CA . GLU A 1 166 ? -3.049 -15.484 -14.012 1.00 92.44 166 GLU A CA 1
ATOM 1410 C C . GLU A 1 166 ? -4.117 -14.411 -14.272 1.00 92.44 166 GLU A C 1
ATOM 1412 O O . GLU A 1 166 ? -4.827 -14.485 -15.272 1.00 92.44 166 GLU A O 1
ATOM 1417 N N . MET A 1 167 ? -4.207 -13.405 -13.393 1.00 92.50 167 MET A N 1
ATOM 1418 C CA . MET A 1 167 ? -5.162 -12.294 -13.496 1.00 92.50 167 MET A CA 1
ATOM 1419 C C . MET A 1 167 ? -4.544 -11.061 -14.164 1.00 92.50 167 MET A C 1
ATOM 1421 O O . MET A 1 167 ? -5.230 -10.335 -14.879 1.00 92.50 167 MET A O 1
ATOM 1425 N N . HIS A 1 168 ? -3.242 -10.839 -13.967 1.00 94.81 168 HIS A N 1
ATOM 1426 C CA . HIS A 1 168 ? -2.513 -9.708 -14.538 1.00 94.81 168 HIS A CA 1
ATOM 1427 C C . HIS A 1 168 ? -1.238 -10.172 -15.235 1.00 94.81 168 HIS A C 1
ATOM 1429 O O . HIS A 1 168 ? -0.399 -10.842 -14.636 1.00 94.81 168 HIS A O 1
ATOM 1435 N N . ASN A 1 169 ? -1.043 -9.771 -16.492 1.00 96.06 169 ASN A N 1
ATOM 1436 C CA . ASN A 1 169 ? 0.159 -10.128 -17.234 1.00 96.06 169 ASN A CA 1
ATOM 1437 C C . ASN A 1 169 ? 1.393 -9.405 -16.650 1.00 96.06 169 ASN A C 1
ATOM 1439 O O . ASN A 1 169 ? 1.437 -8.172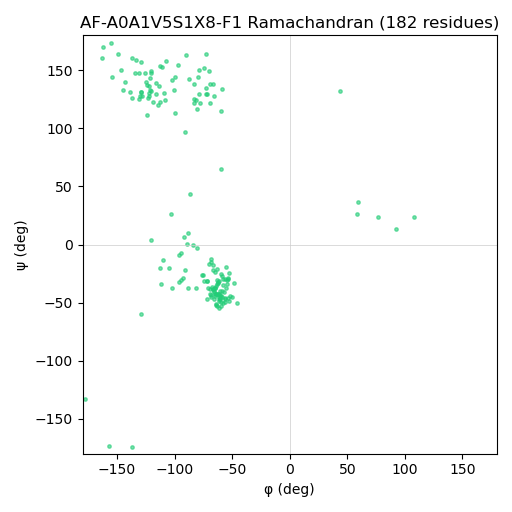 -16.681 1.00 96.06 169 ASN A O 1
ATOM 1443 N N . PRO A 1 170 ? 2.440 -10.124 -16.193 1.00 96.69 170 PRO A N 1
ATOM 1444 C CA . PRO A 1 170 ? 3.600 -9.482 -15.577 1.00 96.69 170 PRO A CA 1
ATOM 1445 C C . PRO A 1 170 ? 4.314 -8.466 -16.469 1.00 96.69 170 PRO A C 1
ATOM 1447 O O . PRO A 1 170 ? 4.783 -7.441 -15.983 1.00 96.69 170 PRO A O 1
ATOM 1450 N N . ARG A 1 171 ? 4.363 -8.714 -17.784 1.00 96.62 171 ARG A N 1
ATOM 1451 C CA . ARG A 1 171 ? 5.008 -7.809 -18.741 1.00 96.62 171 ARG A CA 1
ATOM 1452 C C . ARG A 1 171 ? 4.226 -6.509 -18.902 1.00 96.62 171 ARG A C 1
ATOM 1454 O O . ARG A 1 171 ? 4.834 -5.455 -19.032 1.00 96.62 171 ARG A O 1
ATOM 1461 N N . GLU A 1 172 ? 2.899 -6.575 -18.895 1.00 96.56 172 GLU A N 1
ATOM 1462 C CA . GLU A 1 172 ? 2.047 -5.383 -18.987 1.00 96.56 172 GLU A CA 1
ATOM 1463 C C . GLU A 1 172 ? 2.172 -4.531 -17.724 1.00 96.56 172 GLU A C 1
ATOM 1465 O O . GLU A 1 172 ? 2.389 -3.324 -17.818 1.00 96.56 172 GLU A O 1
ATOM 1470 N N . VAL A 1 173 ? 2.141 -5.169 -16.549 1.00 97.06 173 VAL A N 1
ATOM 1471 C CA . VAL A 1 173 ? 2.369 -4.486 -15.268 1.00 97.06 173 VAL A CA 1
ATOM 1472 C C . VAL A 1 173 ? 3.757 -3.842 -15.242 1.00 97.06 173 VAL A C 1
ATOM 1474 O O . VAL A 1 173 ? 3.887 -2.678 -14.865 1.00 97.06 173 VAL A O 1
ATOM 1477 N N . ARG A 1 174 ? 4.792 -4.560 -15.701 1.00 96.56 174 ARG A N 1
ATOM 1478 C CA . ARG A 1 174 ? 6.163 -4.046 -15.786 1.00 96.56 174 ARG A CA 1
ATOM 1479 C C . ARG A 1 174 ? 6.274 -2.818 -16.688 1.00 96.56 174 ARG A C 1
ATOM 1481 O O . ARG A 1 174 ? 6.841 -1.820 -16.250 1.00 96.56 174 ARG A O 1
ATOM 1488 N N . ASN A 1 175 ? 5.726 -2.890 -17.902 1.00 95.75 175 ASN A N 1
ATOM 1489 C CA . ASN A 1 175 ? 5.755 -1.787 -18.864 1.00 95.75 175 ASN A CA 1
ATOM 1490 C C . ASN A 1 175 ? 5.073 -0.536 -18.294 1.00 95.75 175 ASN A C 1
ATOM 1492 O O . ASN A 1 175 ? 5.646 0.545 -18.357 1.00 95.75 175 ASN A O 1
ATOM 1496 N N . MET A 1 176 ? 3.901 -0.692 -17.671 1.00 95.75 176 MET A N 1
ATOM 1497 C CA . MET A 1 176 ? 3.188 0.426 -17.045 1.00 95.75 176 MET A CA 1
ATOM 1498 C C . MET A 1 176 ? 4.021 1.079 -15.934 1.00 95.75 176 MET A C 1
ATOM 1500 O O . MET A 1 176 ? 4.111 2.303 -15.857 1.00 95.75 176 MET A O 1
ATOM 1504 N N . ILE A 1 177 ? 4.681 0.283 -15.086 1.00 95.75 177 ILE A N 1
ATOM 1505 C CA . ILE A 1 177 ? 5.564 0.825 -14.045 1.00 95.75 177 ILE A CA 1
ATOM 1506 C C . ILE A 1 177 ? 6.734 1.588 -14.676 1.00 95.75 177 ILE A C 1
ATOM 1508 O O . ILE A 1 177 ? 7.084 2.664 -14.189 1.00 95.75 177 ILE A O 1
ATOM 1512 N N . ASP A 1 178 ? 7.340 1.049 -15.738 1.00 93.75 178 ASP A N 1
ATOM 1513 C CA . ASP A 1 178 ? 8.436 1.721 -16.437 1.00 93.75 178 ASP A CA 1
ATOM 1514 C C . ASP A 1 178 ? 7.991 3.069 -17.021 1.00 93.75 178 ASP A C 1
ATOM 1516 O O . ASP A 1 178 ? 8.669 4.070 -16.795 1.00 93.75 178 ASP A O 1
ATOM 1520 N N . GLU A 1 179 ? 6.825 3.132 -17.668 1.00 93.38 179 GLU A N 1
ATOM 1521 C CA . GLU A 1 179 ? 6.231 4.384 -18.159 1.00 93.38 179 GLU A CA 1
ATOM 1522 C C . GLU A 1 179 ? 6.050 5.399 -17.016 1.00 93.38 179 GLU A C 1
ATOM 1524 O O . GLU A 1 179 ? 6.453 6.559 -17.103 1.00 93.38 179 GLU A O 1
ATOM 1529 N N . VAL A 1 180 ? 5.510 4.960 -15.878 1.00 93.56 180 VAL A N 1
ATOM 1530 C CA . VAL A 1 180 ? 5.200 5.850 -14.752 1.00 93.56 180 VAL A CA 1
ATOM 1531 C C . VAL A 1 180 ? 6.445 6.355 -14.005 1.00 93.56 180 VAL A C 1
ATOM 1533 O O . VAL A 1 180 ? 6.418 7.464 -13.452 1.00 93.56 180 VAL A O 1
ATOM 1536 N N . PHE A 1 181 ? 7.524 5.570 -13.948 1.00 89.56 181 PHE A N 1
ATOM 1537 C CA . PHE A 1 181 ? 8.724 5.899 -13.167 1.00 89.56 181 PHE A CA 1
ATOM 1538 C C . PHE A 1 181 ? 9.929 6.368 -13.998 1.00 89.56 181 PHE A C 1
ATOM 1540 O O . PHE A 1 181 ? 10.799 7.035 -13.431 1.00 89.56 181 PHE A O 1
ATOM 1547 N N . PHE A 1 182 ? 9.996 6.073 -15.301 1.00 83.19 182 PHE A N 1
ATOM 1548 C CA . PHE A 1 182 ? 11.110 6.475 -16.171 1.00 83.19 182 PHE A CA 1
ATOM 1549 C C . PHE A 1 182 ? 10.758 7.512 -17.248 1.00 83.19 182 PHE A C 1
ATOM 1551 O O . PHE A 1 182 ? 11.674 8.198 -17.697 1.00 83.19 182 PHE A O 1
ATOM 1558 N N . GLU A 1 183 ? 9.493 7.699 -17.640 1.00 64.12 183 GLU A N 1
ATOM 1559 C CA . GLU A 1 183 ? 9.117 8.693 -18.669 1.00 64.12 183 GLU A CA 1
ATOM 1560 C C . GLU A 1 183 ? 8.871 10.113 -18.109 1.00 64.12 183 GLU A C 1
ATOM 1562 O O . GLU A 1 183 ? 7.918 10.793 -18.495 1.00 64.12 183 GLU A O 1
ATOM 1567 N N . VAL A 1 184 ? 9.735 10.589 -17.198 1.00 50.44 184 VAL A N 1
ATOM 1568 C CA . VAL A 1 184 ? 9.676 11.959 -16.631 1.00 50.44 184 VAL A CA 1
ATOM 1569 C C . VAL A 1 184 ? 10.843 12.827 -17.081 1.00 50.44 184 VAL A C 1
ATOM 1571 O O . VAL A 1 184 ? 12.007 12.429 -16.840 1.00 50.44 184 VAL A O 1
#

Secondary structure (DSSP, 8-state):
---PPPEEEEEEETTTEEEEEEETGGGSTTHHHHHHHHHHHH--SSEEEEEEEEE--TTS-HHHHHHHHHHHHHHHHHHEEEEE-SSSEEEEEEE--HHHHHHHHHHHTTEEEEEEE--SS-HHHHHHHHHTGGG--TTHHHHTTS-SEEEEEETTS-EEEEE-TTTS-HHHHHHHHHHHHH--

Solvent-accessible surface area (backbone atoms only — not comparable to full-atom values): 10114 Å² total; per-residue (Å²): 129,82,82,77,73,68,49,76,49,78,46,74,47,95,92,58,39,37,34,44,35,32,37,37,39,63,80,42,94,55,32,70,64,32,49,40,53,56,47,62,74,73,51,70,94,40,59,33,41,35,43,38,34,37,81,64,24,82,78,45,54,75,67,56,46,59,49,45,69,52,49,53,60,51,50,25,65,72,48,46,40,70,45,77,80,52,98,48,34,35,39,34,35,34,56,62,47,76,71,50,53,72,42,46,64,60,54,45,40,37,23,38,30,34,38,40,31,51,60,70,53,57,71,66,60,51,52,59,51,61,74,45,46,94,81,53,58,81,66,48,43,47,77,69,56,35,28,65,50,39,37,39,35,37,56,85,27,30,39,33,44,35,30,36,52,91,83,44,56,65,67,61,55,49,52,53,49,46,52,59,74,64,74,120

pLDDT: mean 93.63, std 7.42, range [49.0, 98.44]

Mean predicted aligned error: 3.62 Å

Sequence (184 aa):
MKKRQMTIEEYKNPLGTHTITINNARYQKCFLNSIEKVLKQFLVDEELFFGFYRTDGVNLTLKRQKELKNEIPSLFQKYGDIQNLSEYLSIAKININDYIYNFIPAIFDYYLETTLFNPKVNWETFKQYHSNYQKHRFDDIILNNFTEVLFCYFDSGDFSICFNPEMHNPREVRNMIDEVFFEV

Radius of gyration: 15.68 Å; Cα contacts (8 Å, |Δi|>4): 309; chains: 1; bounding box: 39×39×39 Å

Nearest PDB structures (foldseek):
  3mah-assembly1_A-2  TM=3.344E-01  e=5.231E-03  Porphyromonas gingivalis W83
  4kyz-assembly1_A  TM=2.608E-01  e=3.220E-01  synthetic construct
  7pli-assembly1_B  TM=4.409E-01  e=2.685E+00  Escherichia coli K-12
  7pli-assembly3_J  TM=4.374E-01  e=5.228E+00  Escherichia coli K-12
  8dy9-assembly1_A  TM=2.659E-01  e=1.653E+00  Streptomyces venezuelae ATCC 10712